Protein 5VGT (pdb70)

Radius of gyration: 23.36 Å; Cα contacts (8 Å, |Δi|>4): 279; chains: 2; bounding box: 74×59×32 Å

InterPro domains:
  IPR020362 Tail accessory factor GP4 [PF11650] (1-159)
  IPR038258 Peptidoglycan hydrolase Gp4 superfamily [G3DSA:1.10.3230.20] (3-147)

Organism: Shigella phage Sf6 (NCBI:txid10761)

Structure (mmCIF, N/CA/C/O backbone):
data_5VGT
#
_entry.id   5VGT
#
_cell.length_a   101.297
_cell.length_b   101.297
_cell.length_c   76.465
_cell.angle_alpha   90.000
_cell.angle_beta   90.000
_cell.angle_gamma   90.000
#
_symmetry.space_group_name_H-M   'P 41 21 2'
#
loop_
_entity.id
_entity.type
_entity.pdbx_description
1 polymer 'Gene 7 protein'
2 non-polymer 'CALCIUM ION'
3 non-polymer 'MAGNESIUM ION'
4 water water
#
loop_
_atom_site.group_PDB
_atom_site.id
_atom_site.type_symbol
_atom_site.label_atom_id
_atom_site.label_alt_id
_atom_site.label_comp_id
_atom_site.label_asym_id
_atom_site.label_entity_id
_atom_site.label_seq_id
_atom_site.pdbx_PDB_ins_code
_atom_site.Cartn_x
_atom_site.Cartn_y
_atom_site.Cartn_z
_atom_site.occupancy
_atom_site.B_iso_or_equiv
_atom_site.auth_seq_id
_atom_site.auth_comp_id
_atom_site.auth_asym_id
_atom_site.auth_atom_id
_atom_site.pdbx_PDB_model_num
ATOM 1 N N . THR A 1 3 ? 54.226 88.990 1.323 1.00 40.96 3 THR A N 1
ATOM 2 C CA . THR A 1 3 ? 53.851 89.022 2.736 1.00 34.76 3 THR A CA 1
ATOM 3 C C . THR A 1 3 ? 52.593 88.217 3.024 1.00 33.48 3 THR A C 1
ATOM 4 O O . THR A 1 3 ? 51.626 88.272 2.271 1.00 34.39 3 THR A O 1
ATOM 8 N N . VAL A 1 4 ? 52.594 87.497 4.139 1.00 29.98 4 VAL A N 1
ATOM 9 C CA . VAL A 1 4 ? 51.393 86.809 4.584 1.00 26.49 4 VAL A CA 1
ATOM 10 C C . VAL A 1 4 ? 50.665 87.630 5.653 1.00 27.94 4 VAL A C 1
ATOM 11 O O . VAL A 1 4 ? 49.582 88.165 5.400 1.00 30.84 4 VAL A O 1
ATOM 15 N N . LEU A 1 5 ? 51.249 87.704 6.845 1.00 24.52 5 LEU A N 1
ATOM 16 C CA . LEU A 1 5 ? 50.723 88.521 7.941 1.00 23.39 5 LEU A CA 1
ATOM 17 C C . LEU A 1 5 ? 51.886 88.999 8.808 1.00 23.43 5 LEU A C 1
ATOM 18 O O . LEU A 1 5 ? 52.397 88.245 9.623 1.00 23.61 5 LEU A O 1
ATOM 23 N N . THR A 1 6 ? 52.320 90.238 8.632 1.00 22.90 6 THR A N 1
ATOM 24 C CA . THR A 1 6 ? 53.472 90.713 9.399 1.00 22.54 6 THR A CA 1
ATOM 25 C C . THR A 1 6 ? 53.084 91.088 10.827 1.00 21.32 6 THR A C 1
ATOM 26 O O . THR A 1 6 ? 51.913 91.318 11.135 1.00 20.79 6 THR A O 1
ATOM 30 N N . LYS A 1 7 ? 54.083 91.147 11.703 1.00 21.37 7 LYS A N 1
ATOM 31 C CA . LYS A 1 7 ? 53.875 91.628 13.050 1.00 19.41 7 LYS A CA 1
ATOM 32 C C . LYS A 1 7 ? 53.300 93.040 13.030 1.00 19.94 7 LYS A C 1
ATOM 33 O O . LYS A 1 7 ? 52.397 93.350 13.806 1.00 20.53 7 LYS A O 1
ATOM 39 N N . GLY A 1 8 ? 53.799 93.877 12.124 1.00 22.08 8 GLY A N 1
ATOM 40 C CA . GLY A 1 8 ? 53.329 95.251 12.021 1.00 20.93 8 GLY A CA 1
ATOM 41 C C . GLY A 1 8 ? 51.858 95.354 11.663 1.00 21.04 8 GLY A C 1
ATOM 42 O O . GLY A 1 8 ? 51.158 96.248 12.154 1.00 21.46 8 GLY A O 1
ATOM 43 N N . GLU A 1 9 ? 51.376 94.437 10.821 1.00 19.92 9 GLU A N 1
ATOM 44 C CA . GLU A 1 9 ? 49.974 94.526 10.408 1.00 21.36 9 GLU A CA 1
ATOM 45 C C . GLU A 1 9 ? 49.082 94.187 11.591 1.00 22.11 9 GLU A C 1
ATOM 46 O O . GLU A 1 9 ? 48.062 94.823 11.809 1.00 20.56 9 GLU A O 1
ATOM 52 N N . ILE A 1 10 ? 49.464 93.175 12.362 1.00 20.22 10 ILE A N 1
ATOM 53 C CA . ILE A 1 10 ? 48.709 92.836 13.565 1.00 18.77 10 ILE A CA 1
ATOM 54 C C . ILE A 1 10 ? 48.698 94.018 14.541 1.00 19.95 10 ILE A C 1
ATOM 55 O O . ILE A 1 10 ? 47.669 94.359 15.107 1.00 20.55 10 ILE A O 1
ATOM 60 N N . VAL A 1 11 ? 49.856 94.638 14.737 1.00 19.49 11 VAL A N 1
ATOM 61 C CA . VAL A 1 11 ? 49.977 95.734 15.681 1.00 19.73 11 VAL A CA 1
ATOM 62 C C . VAL A 1 11 ? 49.101 96.915 15.230 1.00 19.39 11 VAL A C 1
ATOM 63 O O . VAL A 1 11 ? 48.381 97.495 16.034 1.00 21.34 11 VAL A O 1
ATOM 67 N N . LEU A 1 12 ? 49.136 97.231 13.940 1.00 20.57 12 LEU A N 1
ATOM 68 C CA . LEU A 1 12 ? 48.365 98.365 13.412 1.00 21.65 12 LEU A CA 1
ATOM 69 C C . LEU A 1 12 ? 46.876 98.177 13.605 1.00 23.50 12 LEU A C 1
ATOM 70 O O . LEU A 1 12 ? 46.135 99.139 13.879 1.00 23.38 12 LEU A O 1
ATOM 75 N N . PHE A 1 13 ? 46.427 96.937 13.449 1.00 21.44 13 PHE A N 1
ATOM 76 C CA . PHE A 1 13 ? 45.018 96.620 13.683 1.00 23.32 13 PHE A CA 1
ATOM 77 C C . PHE A 1 13 ? 44.618 97.080 15.086 1.00 23.69 13 PHE A C 1
ATOM 78 O O . PHE A 1 13 ? 43.617 97.778 15.274 1.00 21.37 13 PHE A O 1
ATOM 86 N N . ALA A 1 14 ? 45.439 96.713 16.067 1.00 21.74 14 ALA A N 1
ATOM 87 C CA . ALA A 1 14 ? 45.205 97.090 17.457 1.00 21.40 14 ALA A CA 1
ATOM 88 C C . ALA A 1 14 ? 45.407 98.585 17.706 1.00 23.27 14 ALA A C 1
ATOM 89 O O . ALA A 1 14 ? 44.612 99.204 18.405 1.00 22.42 14 ALA A O 1
ATOM 91 N N . LEU A 1 15 ? 46.470 99.169 17.149 1.00 22.15 15 LEU A N 1
ATOM 92 C CA . LEU A 1 15 ? 46.753 100.592 17.396 1.00 21.63 15 LEU A CA 1
ATOM 93 C C . LEU A 1 15 ? 45.647 101.479 16.848 1.00 22.93 15 LEU A C 1
ATOM 94 O O . LEU A 1 15 ? 45.265 102.479 17.469 1.00 21.98 15 LEU A O 1
ATOM 99 N N . ARG A 1 16 ? 45.136 101.117 15.679 1.00 22.89 16 ARG A N 1
ATOM 100 C CA . ARG A 1 16 ? 44.058 101.896 15.066 1.00 24.74 16 ARG A CA 1
ATOM 101 C C . ARG A 1 16 ? 42.841 101.920 15.974 1.00 24.95 16 ARG A C 1
ATOM 102 O O . ARG A 1 16 ? 42.201 102.960 16.172 1.00 24.44 16 ARG A O 1
ATOM 110 N N . LYS A 1 17 ? 42.506 100.766 16.528 1.00 23.02 17 LYS A N 1
ATOM 111 C CA . LYS A 1 17 ? 41.324 100.701 17.377 1.00 25.84 17 LYS A CA 1
ATOM 112 C C . LYS A 1 17 ? 41.573 101.363 18.732 1.00 25.56 17 LYS A C 1
ATOM 113 O O . LYS A 1 17 ? 40.661 101.983 19.318 1.00 25.56 17 LYS A O 1
ATOM 119 N N . PHE A 1 18 ? 42.803 101.258 19.226 1.00 21.76 18 PHE A N 1
ATOM 120 C CA . PHE A 1 18 ? 43.152 101.942 20.464 1.00 25.08 18 PHE A CA 1
ATOM 121 C C . PHE A 1 18 ? 43.008 103.460 20.308 1.00 26.49 18 PHE A C 1
ATOM 122 O O . PHE A 1 18 ? 42.484 104.141 21.196 1.00 27.50 18 PHE A O 1
ATOM 130 N N . ALA A 1 19 ? 43.496 103.986 19.189 1.00 26.17 19 ALA A N 1
ATOM 131 C CA . ALA A 1 19 ? 43.438 105.430 18.954 1.00 26.86 19 ALA A CA 1
ATOM 132 C C . ALA A 1 19 ? 41.994 105.922 18.973 1.00 32.03 19 ALA A C 1
ATOM 133 O O . ALA A 1 19 ? 41.708 106.979 19.526 1.00 30.88 19 ALA A O 1
ATOM 135 N N . ILE A 1 20 ? 41.097 105.148 18.371 1.00 25.74 20 ILE A N 1
ATOM 136 C CA . ILE A 1 20 ? 39.661 105.466 18.376 1.00 32.73 20 ILE A CA 1
ATOM 137 C C . ILE A 1 20 ? 39.098 105.508 19.797 1.00 35.16 20 ILE A C 1
ATOM 138 O O . ILE A 1 20 ? 38.400 106.454 20.181 1.00 31.59 20 ILE A O 1
ATOM 143 N N . ALA A 1 21 ? 39.396 104.475 20.579 1.00 28.04 21 ALA A N 1
ATOM 144 C CA . ALA A 1 21 ? 38.941 104.422 21.961 1.00 30.83 21 ALA A CA 1
ATOM 145 C C . ALA A 1 21 ? 39.541 105.552 22.793 1.00 31.45 21 ALA A C 1
ATOM 146 O O . ALA A 1 21 ? 38.846 106.163 23.601 1.00 34.48 21 ALA A O 1
ATOM 148 N N . SER A 1 22 ? 40.836 105.805 22.607 1.00 28.21 22 SER A N 1
ATOM 149 C CA . SER A 1 22 ? 41.544 106.838 23.354 1.00 32.33 22 SER A CA 1
ATOM 150 C C . SER A 1 22 ? 40.980 108.226 23.040 1.00 40.58 22 SER A C 1
ATOM 151 O O . SER A 1 22 ? 40.761 109.040 23.940 1.00 41.10 22 SER A O 1
ATOM 154 N N . ASN A 1 23 ? 40.755 108.488 21.757 1.00 35.09 23 ASN A N 1
ATOM 155 C CA . ASN A 1 23 ? 40.140 109.748 21.338 1.00 41.31 23 ASN A CA 1
ATOM 156 C C . ASN A 1 23 ? 38.750 109.946 21.941 1.00 41.60 23 ASN A C 1
ATOM 157 O O . ASN A 1 23 ? 38.408 111.039 22.386 1.00 47.61 23 ASN A O 1
ATOM 162 N N . ALA A 1 24 ? 37.950 108.888 21.948 1.00 39.97 24 ALA A N 1
ATOM 163 C CA . ALA A 1 24 ? 36.587 108.961 22.463 1.00 43.61 24 ALA A CA 1
ATOM 164 C C . ALA A 1 24 ? 36.550 109.283 23.956 1.00 49.04 24 ALA A C 1
ATOM 165 O O . ALA A 1 24 ? 35.644 109.963 24.426 1.00 51.06 24 ALA A O 1
ATOM 167 N N . SER A 1 25 ? 37.539 108.799 24.697 1.00 47.31 25 SER A N 1
ATOM 168 C CA . SER A 1 25 ? 37.540 108.936 26.152 1.00 48.44 25 SER A CA 1
ATOM 169 C C . SER A 1 25 ? 38.049 110.293 26.620 1.00 53.59 25 SER A C 1
ATOM 170 O O . SER A 1 25 ? 38.089 110.558 27.822 1.00 56.10 25 SER A O 1
ATOM 173 N N . LEU A 1 26 ? 38.465 111.127 25.668 1.00 50.70 26 LEU A N 1
ATOM 174 C CA . LEU A 1 26 ? 39.041 112.448 25.933 1.00 60.79 26 LEU A CA 1
ATOM 175 C C . LEU A 1 26 ? 40.367 112.413 26.705 1.00 64.44 26 LEU A C 1
ATOM 176 O O . LEU A 1 26 ? 40.974 113.461 26.927 1.00 66.57 26 LEU A O 1
ATOM 181 N N . THR A 1 27 ? 40.822 111.228 27.107 1.00 63.51 27 THR A N 1
ATOM 182 C CA . THR A 1 27 ? 42.101 111.114 27.810 1.00 63.18 27 THR A CA 1
ATOM 183 C C . THR A 1 27 ? 43.244 111.522 26.883 1.00 62.58 27 THR A C 1
ATOM 184 O O . THR A 1 27 ? 44.263 112.046 27.331 1.00 63.07 27 THR A O 1
ATOM 188 N N . ASP A 1 28 ? 43.052 111.282 25.589 1.00 64.81 28 ASP A N 1
ATOM 189 C CA . ASP A 1 28 ? 43.982 111.721 24.551 1.00 68.00 28 ASP A CA 1
ATOM 190 C C . ASP A 1 28 ? 45.398 111.193 24.785 1.00 63.64 28 ASP A C 1
ATOM 191 O O . ASP A 1 28 ? 46.380 111.928 24.703 1.00 65.30 28 ASP A O 1
ATOM 196 N N . VAL A 1 29 ? 45.479 109.904 25.088 1.00 57.61 29 VAL A N 1
ATOM 197 C CA . VAL A 1 29 ? 46.751 109.203 25.170 1.00 54.41 29 VAL A CA 1
ATOM 198 C C . VAL A 1 29 ? 47.246 108.877 23.768 1.00 52.31 29 VAL A C 1
ATOM 199 O O . VAL A 1 29 ? 46.514 108.282 22.973 1.00 51.17 29 VAL A O 1
ATOM 203 N N . GLU A 1 30 ? 48.478 109.269 23.458 1.00 49.33 30 GLU A N 1
ATOM 204 C CA . GLU A 1 30 ? 49.058 108.941 22.162 1.00 55.75 30 GLU A CA 1
ATOM 205 C C . GLU A 1 30 ? 49.373 107.443 22.092 1.00 54.71 30 GLU A C 1
ATOM 206 O O . GLU A 1 30 ? 49.979 106.895 23.015 1.00 52.34 30 GLU A O 1
ATOM 212 N N . PRO A 1 31 ? 48.940 106.766 21.012 1.00 50.16 31 PRO A N 1
ATOM 213 C CA . PRO A 1 31 ? 49.286 105.345 20.895 1.00 46.45 31 PRO A CA 1
ATOM 214 C C . PRO A 1 31 ? 50.789 105.195 20.696 1.00 37.81 31 PRO A C 1
ATOM 215 O O . PRO A 1 31 ? 51.417 106.098 20.160 1.00 42.06 31 PRO A O 1
ATOM 219 N N . GLN A 1 32 ? 51.362 104.079 21.122 1.00 41.05 32 GLN A N 1
ATOM 220 C CA . GLN A 1 32 ? 52.784 103.868 20.889 1.00 37.58 32 GLN A CA 1
ATOM 221 C C . GLN A 1 32 ? 53.043 103.705 19.394 1.00 31.90 32 GLN A C 1
ATOM 222 O O . GLN A 1 32 ? 52.110 103.491 18.608 1.00 30.50 32 GLN A O 1
ATOM 228 N N . SER A 1 33 ? 54.305 103.812 19.000 1.00 30.93 33 SER A N 1
ATOM 229 C CA . SER A 1 33 ? 54.687 103.580 17.616 1.00 27.42 33 SER A CA 1
ATOM 230 C C . SER A 1 33 ? 54.429 102.139 17.231 1.00 27.03 33 SER A C 1
ATOM 231 O O . SER A 1 33 ? 54.296 101.275 18.095 1.00 25.23 33 SER A O 1
ATOM 234 N N . ILE A 1 34 ? 54.399 101.877 15.936 1.00 26.19 34 ILE A N 1
ATOM 235 C CA . ILE A 1 34 ? 54.269 100.500 15.469 1.00 25.35 34 ILE A CA 1
ATOM 236 C C . ILE A 1 34 ? 55.463 99.679 15.945 1.00 24.73 34 ILE A C 1
ATOM 237 O O . ILE A 1 34 ? 55.311 98.521 16.319 1.00 25.23 34 ILE A O 1
ATOM 242 N N . GLU A 1 35 ? 56.647 100.292 15.952 1.00 25.39 35 GLU A N 1
ATOM 243 C CA . GLU A 1 35 ? 57.843 99.577 16.404 1.00 26.85 35 GLU A CA 1
ATOM 244 C C . GLU A 1 35 ? 57.724 99.127 17.855 1.00 24.95 35 GLU A C 1
ATOM 245 O O . GLU A 1 35 ? 58.110 98.004 18.208 1.00 24.81 35 GLU A O 1
ATOM 251 N N . ASP A 1 36 ? 57.185 99.993 18.701 1.00 23.76 36 ASP A N 1
ATOM 252 C CA . ASP A 1 36 ? 57.037 99.641 20.105 1.00 26.61 36 ASP A CA 1
ATOM 253 C C . ASP A 1 36 ? 55.855 98.695 20.313 1.00 27.50 36 ASP A C 1
ATOM 254 O O . ASP A 1 36 ? 55.907 97.810 21.164 1.00 25.02 36 ASP A O 1
ATOM 259 N N . GLY A 1 37 ? 54.799 98.867 19.525 1.00 22.37 37 GLY A N 1
ATOM 260 C CA . GLY A 1 37 ? 53.682 97.926 19.562 1.00 23.51 37 GLY A CA 1
ATOM 261 C C . GLY A 1 37 ? 54.117 96.505 19.232 1.00 20.51 37 GLY A C 1
ATOM 262 O O . GLY A 1 37 ? 53.574 95.546 19.780 1.00 20.82 37 GLY A O 1
ATOM 263 N N . VAL A 1 38 ? 55.086 96.365 18.333 1.00 20.66 38 VAL A N 1
ATOM 264 C CA . VAL A 1 38 ? 55.639 95.041 17.995 1.00 19.84 38 VAL A CA 1
ATOM 265 C C . VAL A 1 38 ? 56.293 94.410 19.231 1.00 20.24 38 VAL A C 1
ATOM 266 O O . VAL A 1 38 ? 56.170 93.203 19.464 1.00 19.45 38 VAL A O 1
ATOM 270 N N . ASN A 1 39 ? 56.967 95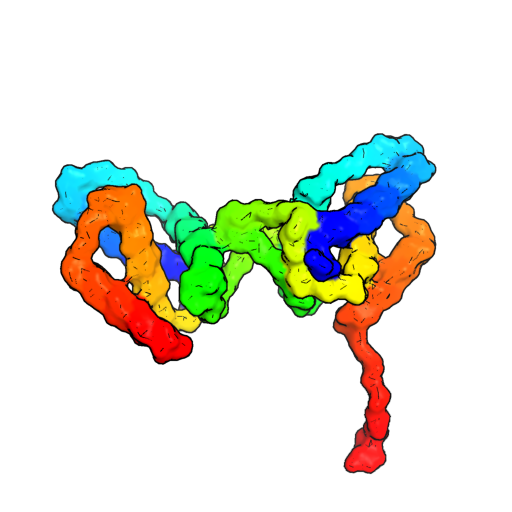.218 20.045 1.00 21.43 39 ASN A N 1
ATOM 271 C CA . ASN A 1 39 ? 57.540 94.685 21.293 1.00 23.77 39 ASN A CA 1
ATOM 272 C C . ASN A 1 39 ? 56.437 94.192 22.218 1.00 22.78 39 ASN A C 1
ATOM 273 O O . ASN A 1 39 ? 56.588 93.190 22.912 1.00 23.04 39 ASN A O 1
ATOM 278 N N . ASP A 1 40 ? 55.344 94.941 22.246 1.00 21.77 40 ASP A N 1
ATOM 279 C CA . ASP A 1 40 ? 54.174 94.594 23.046 1.00 19.39 40 ASP A CA 1
ATOM 280 C C . ASP A 1 40 ? 53.588 93.262 22.574 1.00 21.68 40 ASP A C 1
ATOM 281 O O . ASP A 1 40 ? 53.282 92.391 23.387 1.00 23.16 40 ASP A O 1
ATOM 286 N N . LEU A 1 41 ? 53.438 93.104 21.262 1.00 20.95 41 LEU A N 1
ATOM 287 C CA . LEU A 1 41 ? 52.905 91.857 20.699 1.00 19.36 41 LEU A CA 1
ATOM 288 C C . LEU A 1 41 ? 53.830 90.686 21.005 1.00 19.03 41 LEU A C 1
ATOM 289 O O . LEU A 1 41 ? 53.391 89.597 21.368 1.00 20.87 41 LEU A O 1
ATOM 294 N N . GLU A 1 42 ? 55.126 90.929 20.834 1.00 19.17 42 GLU A N 1
ATOM 295 C CA . GLU A 1 42 ? 56.122 89.891 21.095 1.00 19.00 42 GLU A CA 1
ATOM 296 C C . GLU A 1 42 ? 56.045 89.390 22.542 1.00 20.60 42 GLU A C 1
ATOM 297 O O . GLU A 1 42 ? 56.129 88.170 22.816 1.00 20.91 42 GLU A O 1
ATOM 303 N N . ASP A 1 43 ? 55.884 90.342 23.457 1.00 22.24 43 ASP A N 1
ATOM 304 C CA . ASP A 1 43 ? 55.728 90.063 24.877 1.00 22.45 43 ASP A CA 1
ATOM 305 C C . ASP A 1 43 ? 54.433 89.288 25.151 1.00 23.72 43 ASP A C 1
ATOM 306 O O . ASP A 1 43 ? 54.441 88.311 25.907 1.00 23.78 43 ASP A O 1
ATOM 311 N N . MET A 1 44 ? 53.324 89.717 24.544 1.00 21.45 44 MET A N 1
ATOM 312 C CA . MET A 1 44 ? 52.061 88.984 24.723 1.00 20.95 44 MET A CA 1
ATOM 313 C C . MET A 1 44 ? 52.196 87.553 24.240 1.00 21.36 44 MET A C 1
ATOM 314 O O . MET A 1 44 ? 51.753 86.600 24.916 1.00 24.10 44 MET A O 1
ATOM 319 N N . MET A 1 45 ? 52.812 87.379 23.076 1.00 20.81 45 MET A N 1
ATOM 320 C CA . MET A 1 45 ? 52.994 86.044 22.522 1.00 20.39 45 MET A CA 1
ATOM 321 C C . MET A 1 45 ? 53.870 85.198 23.431 1.00 23.96 45 MET A C 1
ATOM 322 O O . MET A 1 45 ? 53.611 84.003 23.590 1.00 24.42 45 MET A O 1
ATOM 327 N N . SER A 1 46 ? 54.896 85.822 24.008 1.00 22.12 46 SER A N 1
ATOM 328 C CA . SER A 1 46 ? 55.782 85.145 24.962 1.00 23.21 46 SER A CA 1
ATOM 329 C C . SER A 1 46 ? 54.987 84.667 26.185 1.00 25.80 46 SER A C 1
ATOM 330 O O . SER A 1 46 ? 55.192 83.551 26.670 1.00 26.60 46 SER A O 1
ATOM 333 N N . GLU A 1 47 ? 54.079 85.499 26.682 1.00 24.59 47 GLU A N 1
ATOM 334 C CA A GLU A 1 47 ? 53.238 85.118 27.813 0.50 28.17 47 GLU A CA 1
ATOM 335 C CA B GLU A 1 47 ? 53.271 85.102 27.830 0.50 26.15 47 GLU A CA 1
ATOM 336 C C . GLU A 1 47 ? 52.344 83.946 27.446 1.00 27.37 47 GLU A C 1
ATOM 337 O O . GLU A 1 47 ? 52.130 83.035 28.245 1.00 31.06 47 GLU A O 1
ATOM 348 N N . TRP A 1 48 ? 51.805 83.970 26.227 1.00 26.32 48 TRP A N 1
ATOM 349 C CA . TRP A 1 48 ? 50.901 82.890 25.807 1.00 27.20 48 TRP A CA 1
ATOM 350 C C . TRP A 1 48 ? 51.586 81.532 25.724 1.00 28.91 48 TRP A C 1
ATOM 351 O O . TRP A 1 48 ? 50.928 80.505 25.871 1.00 29.55 48 TRP A O 1
ATOM 362 N N . MET A 1 49 ? 52.891 81.520 25.460 1.00 27.86 49 MET A N 1
ATOM 363 C CA . MET A 1 49 ? 53.629 80.260 25.418 1.00 29.86 49 MET A CA 1
ATOM 364 C C . MET A 1 49 ? 53.463 79.505 26.733 1.00 34.31 49 MET A C 1
ATOM 365 O O . MET A 1 49 ? 53.411 78.281 26.746 1.00 34.79 49 MET A O 1
ATOM 370 N N . ILE A 1 50 ? 53.381 80.252 27.829 1.00 34.11 50 ILE A N 1
ATOM 371 C CA . ILE A 1 50 ? 53.170 79.682 29.154 1.00 34.37 50 ILE A CA 1
ATOM 372 C C . ILE A 1 50 ? 51.726 79.216 29.312 1.00 40.26 50 ILE A C 1
ATOM 373 O O . ILE A 1 50 ? 51.478 78.089 29.7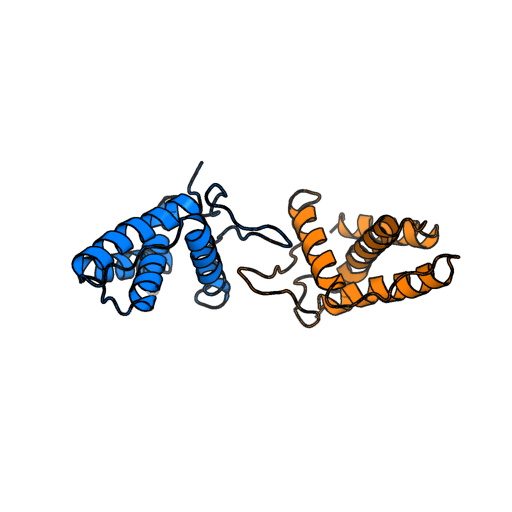32 1.00 40.74 50 ILE A O 1
ATOM 378 N N . ASN A 1 51 ? 50.786 80.095 28.976 1.00 35.72 51 ASN A N 1
ATOM 379 C CA . ASN A 1 51 ? 49.355 79.774 28.951 1.00 39.30 51 ASN A CA 1
ATOM 380 C C . ASN A 1 51 ? 48.639 80.747 28.023 1.00 34.69 51 ASN A C 1
ATOM 381 O O . ASN A 1 51 ? 48.820 81.960 28.149 1.00 33.16 51 ASN A O 1
ATOM 386 N N . PRO A 1 52 ? 47.792 80.237 27.113 1.00 36.59 52 PRO A N 1
ATOM 387 C CA . PRO A 1 52 ? 47.297 78.859 26.991 1.00 39.01 52 PRO A CA 1
ATOM 388 C C . PRO A 1 52 ? 48.195 77.911 26.202 1.00 40.45 52 PRO A C 1
ATOM 389 O O . PRO A 1 52 ? 47.919 76.715 26.144 1.00 39.34 52 PRO A O 1
ATOM 393 N N . GLY A 1 53 ? 49.247 78.427 25.587 1.00 32.52 53 GLY A N 1
ATOM 394 C CA . GLY A 1 53 ? 50.126 77.576 24.811 1.00 32.67 53 GLY A CA 1
ATOM 395 C C . GLY A 1 53 ? 50.516 78.169 23.473 1.00 34.64 53 GLY A C 1
ATOM 396 O O . GLY A 1 53 ? 50.136 79.281 23.127 1.00 32.32 53 GLY A O 1
ATOM 397 N N . ASP A 1 54 ? 51.270 77.390 22.713 1.00 33.05 54 ASP A N 1
ATOM 398 C CA . ASP A 1 54 ? 51.921 77.840 21.486 1.00 32.13 54 ASP A CA 1
ATOM 399 C C . ASP A 1 54 ? 50.979 77.819 20.281 1.00 35.90 54 ASP A C 1
ATOM 400 O O . ASP A 1 54 ? 50.385 76.789 19.987 1.00 39.48 54 ASP A O 1
ATOM 405 N N . ILE A 1 55 ? 50.829 78.945 19.582 1.00 28.03 55 ILE A N 1
ATOM 406 C CA . ILE A 1 55 ? 50.030 78.928 18.361 1.00 29.54 55 ILE A CA 1
ATOM 407 C C . ILE A 1 55 ? 50.892 79.039 17.111 1.00 30.13 55 ILE A C 1
ATOM 408 O O . ILE A 1 55 ? 50.375 79.229 16.017 1.00 28.87 55 ILE A O 1
ATOM 413 N N . GLY A 1 56 ? 52.208 78.940 17.273 1.00 30.79 56 GLY A N 1
ATOM 414 C CA . GLY A 1 56 ? 53.090 78.939 16.121 1.00 30.14 56 GLY A CA 1
ATOM 415 C C . GLY A 1 56 ? 53.626 80.299 15.711 1.00 29.33 56 GLY A C 1
ATOM 416 O O . GLY A 1 56 ? 54.096 80.472 14.597 1.00 24.56 56 GLY A O 1
ATOM 417 N N . TYR A 1 57 ? 53.578 81.259 16.626 1.00 22.54 57 TYR A N 1
ATOM 418 C CA . TYR A 1 57 ? 54.142 82.583 16.370 1.00 21.62 57 TYR A CA 1
ATOM 419 C C . TYR A 1 57 ? 55.646 82.493 16.107 1.00 27.18 57 TYR A C 1
ATOM 420 O O . TYR A 1 57 ? 56.339 81.688 16.725 1.00 24.44 57 TYR A O 1
ATOM 429 N N . ALA A 1 58 ? 56.142 83.292 15.169 1.00 21.72 58 ALA A N 1
ATOM 430 C CA . ALA A 1 58 ? 57.577 83.283 14.850 1.00 26.14 58 ALA A CA 1
ATOM 431 C C . ALA A 1 58 ? 58.326 84.314 15.694 1.00 24.35 58 ALA A C 1
ATOM 432 O O . ALA A 1 58 ? 58.330 85.488 15.364 1.00 27.08 58 ALA A O 1
ATOM 434 N N . PHE A 1 59 ? 58.966 83.869 16.772 1.00 23.41 59 PHE A N 1
ATOM 435 C CA . PHE A 1 59 ? 59.666 84.786 17.668 1.00 22.97 59 PHE A CA 1
ATOM 436 C C . PHE A 1 59 ? 61.013 85.216 17.123 1.00 25.49 59 PHE A C 1
ATOM 437 O O . PHE A 1 59 ? 61.712 84.414 16.483 1.00 25.79 59 PHE A O 1
ATOM 445 N N . ALA A 1 60 ? 61.374 86.468 17.399 1.00 23.23 60 ALA A N 1
ATOM 446 C CA . ALA A 1 60 ? 62.765 86.934 17.257 1.00 22.93 60 ALA A CA 1
ATOM 447 C C . ALA A 1 60 ? 63.614 86.183 18.285 1.00 28.84 60 ALA A C 1
ATOM 448 O O . ALA A 1 60 ? 63.185 86.002 19.414 1.00 23.45 60 ALA A O 1
ATOM 450 N N . THR A 1 61 ? 64.809 85.743 17.897 1.00 26.41 61 THR A N 1
ATOM 451 C CA . THR A 1 61 ? 65.652 84.959 18.800 1.00 27.80 61 THR A CA 1
ATOM 452 C C . THR A 1 61 ? 67.033 85.590 18.958 1.00 30.12 61 THR A C 1
ATOM 453 O O . THR A 1 61 ? 67.454 86.403 18.134 1.00 28.65 61 THR A O 1
ATOM 457 N N . GLY A 1 62 ? 67.749 85.204 20.010 1.00 30.27 62 GLY A N 1
ATOM 458 C CA . GLY A 1 62 ? 69.077 85.749 20.240 1.00 29.55 62 GLY A CA 1
ATOM 459 C C . GLY A 1 62 ? 69.074 87.258 20.340 1.00 30.99 62 GLY A C 1
ATOM 460 O O . GLY A 1 62 ? 68.282 87.836 21.088 1.00 31.45 62 GLY A O 1
ATOM 461 N N . ASP A 1 63 ? 69.943 87.894 19.560 1.00 33.32 63 ASP A N 1
ATOM 462 C CA . ASP A 1 63 ? 70.088 89.348 19.563 1.00 33.70 63 ASP A CA 1
ATOM 463 C C . ASP A 1 63 ? 69.100 90.065 18.633 1.00 33.04 63 ASP A C 1
ATOM 464 O O . ASP A 1 63 ? 69.070 91.290 18.605 1.00 32.26 63 ASP A O 1
ATOM 469 N N . GLU A 1 64 ? 68.311 89.307 17.875 1.00 33.22 64 GLU A N 1
ATOM 470 C CA . GLU A 1 64 ? 67.324 89.891 16.955 1.00 30.67 64 GLU A CA 1
ATOM 471 C C . GLU A 1 64 ? 66.316 90.793 17.671 1.00 31.74 64 GLU A C 1
ATOM 472 O O . GLU A 1 64 ? 65.828 90.450 18.745 1.00 33.26 64 GLU A O 1
ATOM 478 N N . GLN A 1 65 ? 65.998 91.934 17.062 1.00 27.99 65 GLN A N 1
ATOM 479 C CA . GLN A 1 65 ? 64.915 92.801 17.516 1.00 28.38 65 GLN A CA 1
ATOM 480 C C . GLN A 1 65 ? 63.748 92.586 16.548 1.00 29.01 65 GLN A C 1
ATOM 481 O O . GLN A 1 65 ? 63.931 92.745 15.344 1.00 28.02 65 GLN A O 1
ATOM 487 N N . PRO A 1 66 ? 62.564 92.188 17.061 1.00 25.93 66 PRO A N 1
ATOM 488 C CA . PRO A 1 66 ? 61.426 92.005 16.149 1.00 25.14 66 PRO A CA 1
ATOM 489 C C . PRO A 1 66 ? 61.032 93.321 15.496 1.00 23.93 66 PRO A C 1
ATOM 490 O O . PRO A 1 66 ? 61.008 94.356 16.163 1.00 24.72 66 PRO A O 1
ATOM 494 N N . LEU A 1 67 ? 60.706 93.268 14.208 1.00 21.84 67 LEU A N 1
ATOM 495 C CA . LEU A 1 67 ? 60.415 94.467 13.439 1.00 25.52 67 LEU A CA 1
ATOM 496 C C . LEU A 1 67 ? 59.037 94.378 12.807 1.00 19.78 67 LEU A C 1
ATOM 497 O O . LEU A 1 67 ? 58.548 93.277 12.562 1.00 22.35 67 LEU A O 1
ATOM 502 N N . PRO A 1 68 ? 58.416 95.536 12.521 1.00 22.92 68 PRO A N 1
ATOM 503 C CA . PRO A 1 68 ? 57.083 95.517 11.896 1.00 22.86 68 PRO A CA 1
ATOM 504 C C . PRO A 1 68 ? 57.002 94.675 10.614 1.00 25.99 68 PRO A C 1
ATOM 505 O O . PRO A 1 68 ? 56.010 93.984 10.408 1.00 22.93 68 PRO A O 1
ATOM 509 N N . ASP A 1 69 ? 58.015 94.713 9.758 1.00 25.28 69 ASP A N 1
ATOM 510 C CA . ASP A 1 69 ? 57.904 93.948 8.519 1.00 28.54 69 ASP A CA 1
ATOM 511 C C . ASP A 1 69 ? 58.232 92.457 8.652 1.00 25.85 69 ASP A C 1
ATOM 512 O O . ASP A 1 69 ? 58.140 91.729 7.662 1.00 24.65 69 ASP A O 1
ATOM 517 N N . ASP A 1 70 ? 58.603 91.993 9.848 1.00 23.66 70 ASP A N 1
ATOM 518 C CA . ASP A 1 70 ? 58.858 90.564 10.040 1.00 23.82 70 ASP A CA 1
ATOM 519 C C . ASP A 1 70 ? 57.556 89.780 9.939 1.00 26.28 70 ASP A C 1
ATOM 520 O O . ASP A 1 70 ? 56.538 90.223 10.471 1.00 23.73 70 ASP A O 1
ATOM 525 N N . GLU A 1 71 ? 57.585 88.612 9.303 1.00 24.59 71 GLU A N 1
ATOM 526 C CA . GLU A 1 71 ? 56.392 87.764 9.323 1.00 24.99 71 GLU A CA 1
ATOM 527 C C . GLU A 1 71 ? 56.077 87.352 10.752 1.00 24.68 71 GLU A C 1
ATOM 528 O O . GLU A 1 71 ? 56.987 87.065 11.540 1.00 24.19 71 GLU A O 1
ATOM 534 N N . SER A 1 72 ? 54.787 87.295 11.080 1.00 22.87 72 SER A N 1
ATOM 535 C CA . SER A 1 72 ? 54.365 86.900 12.419 1.00 23.47 72 SER A CA 1
ATOM 536 C C . SER A 1 72 ? 54.480 85.385 12.627 1.00 23.60 72 SER A C 1
ATOM 537 O O . SER A 1 72 ? 54.438 84.895 13.760 1.00 23.39 72 SER A O 1
ATOM 540 N N . GLY A 1 73 ? 54.565 84.646 11.519 1.00 22.34 73 GLY A N 1
ATOM 541 C CA . GLY A 1 73 ? 54.490 83.205 11.546 1.00 24.87 73 GLY A CA 1
ATOM 542 C C . GL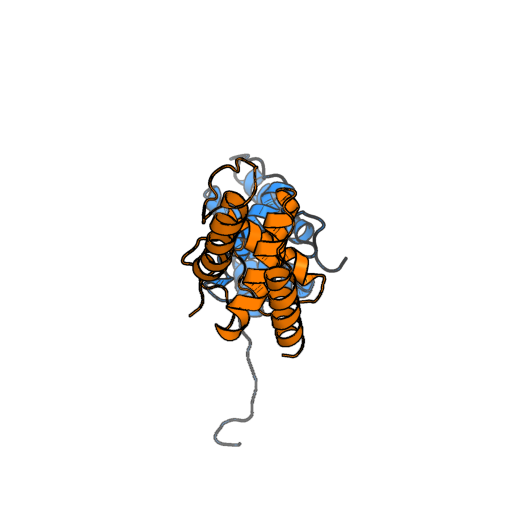Y A 1 73 ? 53.061 82.684 11.578 1.00 28.81 73 GLY A C 1
ATOM 543 O O . GLY A 1 73 ? 52.824 81.474 11.574 1.00 26.54 73 GLY A O 1
ATOM 544 N N . LEU A 1 74 ? 52.099 83.598 11.619 1.00 23.02 74 LEU A N 1
ATOM 545 C CA . LEU A 1 74 ? 50.685 83.216 11.705 1.00 23.49 74 LEU A CA 1
ATOM 546 C C . LEU A 1 74 ? 49.987 83.412 10.361 1.00 26.90 74 LEU A C 1
ATOM 547 O O . LEU A 1 74 ? 50.362 84.301 9.601 1.00 26.03 74 LEU A O 1
ATOM 552 N N . PRO A 1 75 ? 48.953 82.599 10.072 1.00 27.19 75 PRO A N 1
ATOM 553 C CA . PRO A 1 75 ? 48.152 82.850 8.868 1.00 26.86 75 PRO A CA 1
ATOM 554 C C . PRO A 1 75 ? 47.248 84.064 9.052 1.00 23.18 75 PRO A C 1
ATOM 555 O O . PRO A 1 75 ? 46.948 84.426 10.190 1.00 23.65 75 PRO A O 1
ATOM 559 N N . ARG A 1 76 ? 46.798 84.662 7.951 1.00 25.38 76 ARG A N 1
ATOM 560 C CA . ARG A 1 76 ? 45.936 85.839 8.019 1.00 23.65 76 ARG A CA 1
ATOM 561 C C . ARG A 1 76 ? 44.665 85.605 8.823 1.00 23.63 76 ARG A C 1
ATOM 562 O O . ARG A 1 76 ? 44.153 86.516 9.448 1.00 24.80 76 ARG A O 1
ATOM 570 N N . LYS A 1 77 ? 44.167 84.375 8.822 1.00 23.60 77 LYS A N 1
ATOM 571 C CA . LYS A 1 77 ? 42.932 84.105 9.535 1.00 25.58 77 LYS A CA 1
ATOM 572 C C . LYS A 1 77 ? 43.074 84.291 11.042 1.00 25.72 77 LYS A C 1
ATOM 573 O O . LYS A 1 77 ? 42.068 84.372 11.726 1.00 27.77 77 LYS A O 1
ATOM 579 N N . TYR A 1 78 ? 44.304 84.353 11.557 1.00 22.92 78 TYR A N 1
ATOM 580 C CA . TYR A 1 78 ? 44.515 84.632 12.985 1.00 21.30 78 TYR A CA 1
ATOM 581 C C . TYR A 1 78 ? 44.577 86.130 13.335 1.00 21.56 78 TYR A C 1
ATOM 582 O O . TYR A 1 78 ? 44.694 86.483 14.510 1.00 21.93 78 TYR A O 1
ATOM 591 N N . LYS A 1 79 ? 44.561 86.999 12.333 1.00 21.51 79 LYS A N 1
ATOM 592 C CA . LYS A 1 79 ? 44.837 88.413 12.573 1.00 20.22 79 LYS A CA 1
ATOM 593 C C . LYS A 1 79 ? 43.885 89.034 13.601 1.00 19.68 79 LYS A C 1
ATOM 594 O O . LYS A 1 79 ? 44.323 89.639 14.581 1.00 21.01 79 LYS A O 1
ATOM 600 N N . HIS A 1 80 ? 42.582 88.878 13.391 1.00 21.00 80 HIS A N 1
ATOM 601 C CA . HIS A 1 80 ? 41.620 89.442 14.334 1.00 23.32 80 HIS A CA 1
ATOM 602 C C . HIS A 1 80 ? 41.753 88.861 15.745 1.00 20.84 80 HIS A C 1
ATOM 603 O O . HIS A 1 80 ? 41.752 89.613 16.717 1.00 22.44 80 HIS A O 1
ATOM 610 N N . ALA A 1 81 ? 41.863 87.539 15.863 1.00 21.01 81 ALA A N 1
ATOM 611 C CA . ALA A 1 81 ? 41.938 86.922 17.187 1.00 20.85 81 ALA A CA 1
ATOM 612 C C . ALA A 1 81 ? 43.130 87.481 17.980 1.00 21.18 81 ALA A C 1
ATOM 613 O O . ALA A 1 81 ? 42.980 87.926 19.124 1.00 21.10 81 ALA A O 1
ATOM 615 N N . VAL A 1 82 ? 44.309 87.485 17.373 1.00 19.70 82 VAL A N 1
ATOM 616 C CA . VAL A 1 82 ? 45.481 87.990 18.089 1.00 18.37 82 VAL A CA 1
ATOM 617 C C . VAL A 1 82 ? 45.403 89.509 18.260 1.00 21.05 82 VAL A C 1
ATOM 618 O O . VAL A 1 82 ? 45.695 90.038 19.343 1.00 20.12 82 VAL A O 1
ATOM 622 N N . GLY A 1 83 ? 45.008 90.210 17.200 1.00 19.86 83 GLY A N 1
ATOM 623 C CA . GLY A 1 83 ? 44.918 91.663 17.256 1.00 19.05 83 GLY A CA 1
ATOM 624 C C . GLY A 1 83 ? 43.952 92.161 18.320 1.00 20.18 83 GLY A C 1
ATOM 625 O O . GLY A 1 83 ? 44.231 93.139 19.011 1.00 21.07 83 GLY A O 1
ATOM 626 N N . TYR A 1 84 ? 42.826 91.477 18.492 1.00 21.45 84 TYR A N 1
ATOM 627 C CA . TYR A 1 84 ? 41.878 91.898 19.526 1.00 20.94 84 TYR A CA 1
ATOM 628 C C . TYR A 1 84 ? 42.426 91.669 20.923 1.00 20.77 84 TYR A C 1
ATOM 629 O O . TYR A 1 84 ? 42.179 92.467 21.812 1.00 21.27 84 TYR A O 1
ATOM 638 N N . GLN A 1 85 ? 43.196 90.606 21.134 1.00 21.80 85 GLN A N 1
ATOM 639 C CA . GLN A 1 85 ? 43.784 90.434 22.451 1.00 19.81 85 GLN A CA 1
ATOM 640 C C . GLN A 1 85 ? 44.819 91.516 22.738 1.00 21.08 85 GLN A C 1
ATOM 641 O O . GLN A 1 85 ? 44.916 92.008 23.862 1.00 21.33 85 GLN A O 1
ATOM 647 N N . LEU A 1 86 ? 45.583 91.890 21.716 1.00 18.92 86 LEU A N 1
ATOM 648 C CA . LEU A 1 86 ? 46.577 92.949 21.875 1.00 20.31 86 LEU A CA 1
ATOM 649 C C . LEU A 1 86 ? 45.875 94.269 22.181 1.00 21.72 86 LEU A C 1
ATOM 650 O O . LEU A 1 86 ? 46.317 95.059 23.014 1.00 20.60 86 LEU A O 1
ATOM 655 N N . LEU A 1 87 ? 44.762 94.497 21.502 1.00 20.70 87 LEU A N 1
ATOM 656 C CA . LEU A 1 87 ? 43.964 95.692 21.785 1.00 20.78 87 LEU A CA 1
ATOM 657 C C . LEU A 1 87 ? 43.462 95.718 23.230 1.00 20.98 87 LEU A C 1
ATOM 658 O O . LEU A 1 87 ? 43.589 96.734 23.905 1.00 22.04 87 LEU A O 1
ATOM 663 N N . LEU A 1 88 ? 42.916 94.602 23.721 1.00 22.79 88 LEU A N 1
ATOM 664 C CA . LEU A 1 88 ? 42.430 94.579 25.103 1.00 23.43 88 LEU A CA 1
ATOM 665 C C . LEU A 1 88 ? 43.553 94.900 26.076 1.00 24.44 88 LEU A C 1
ATOM 666 O O . LEU A 1 88 ? 43.356 95.577 27.079 1.00 24.58 88 LEU A O 1
ATOM 671 N N . ARG A 1 89 ? 44.737 94.411 25.758 1.00 25.32 89 ARG A N 1
ATOM 672 C CA . ARG A 1 89 ? 45.926 94.671 26.563 1.00 23.86 89 ARG A CA 1
ATOM 673 C C . ARG A 1 89 ? 46.232 96.171 26.622 1.00 28.20 89 ARG A C 1
ATOM 674 O O . ARG A 1 89 ? 46.457 96.761 27.688 1.00 26.29 89 ARG A O 1
ATOM 682 N N . MET A 1 90 ? 46.230 96.797 25.455 1.00 24.65 90 MET A N 1
ATOM 683 C CA . MET A 1 90 ? 46.501 98.214 25.368 1.00 22.40 90 MET A CA 1
ATOM 684 C C . MET A 1 90 ? 45.436 99.067 26.056 1.00 24.89 90 MET A C 1
ATOM 685 O O . MET A 1 90 ? 45.754 100.055 26.714 1.00 26.51 90 MET A O 1
ATOM 690 N N . LEU A 1 91 ? 44.176 98.689 25.897 1.00 23.82 91 LEU A N 1
ATOM 691 C CA . LEU A 1 91 ? 43.089 99.433 26.534 1.00 25.75 91 LEU A CA 1
ATOM 692 C C . LEU A 1 91 ? 43.232 99.370 28.056 1.00 26.97 91 LEU A C 1
ATOM 693 O O . LEU A 1 91 ? 43.100 100.375 28.749 1.00 29.23 91 LEU A O 1
ATOM 698 N N . SER A 1 92 ? 43.518 98.172 28.550 1.00 27.67 92 SER A N 1
ATOM 699 C CA . SER A 1 92 ? 43.676 97.937 29.982 1.00 31.58 92 SER A CA 1
ATOM 700 C C . SER A 1 92 ? 44.813 98.791 30.564 1.00 31.81 92 SER A C 1
ATOM 701 O O . SER A 1 92 ? 44.712 99.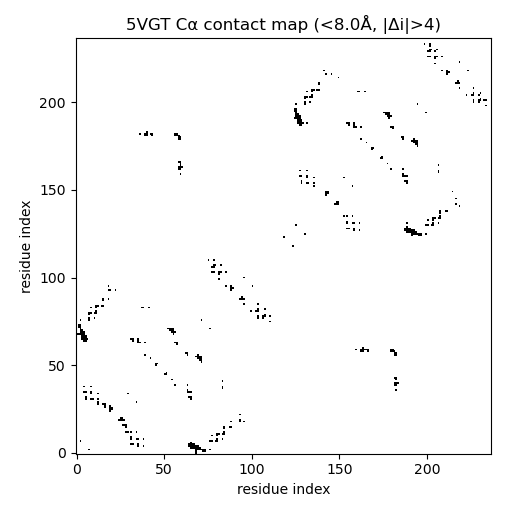317 31.680 1.00 27.81 92 SER A O 1
ATOM 704 N N . ASP A 1 93 ? 45.888 98.954 29.799 1.00 32.04 93 ASP A N 1
ATOM 705 C CA . ASP A 1 93 ? 47.015 99.789 30.220 1.00 33.36 93 ASP A CA 1
ATOM 706 C C . ASP A 1 93 ? 46.624 101.222 30.587 1.00 38.88 93 ASP A C 1
ATOM 707 O O . ASP A 1 93 ? 47.273 101.842 31.425 1.00 36.43 93 ASP A O 1
ATOM 712 N N . TYR A 1 94 ? 45.579 101.754 29.952 1.00 34.71 94 TYR A N 1
ATOM 713 C CA . TYR A 1 94 ? 45.127 103.115 30.229 1.00 37.32 94 TYR A CA 1
ATOM 714 C C . TYR A 1 94 ? 43.719 103.164 30.806 1.00 35.33 94 TYR A C 1
ATOM 715 O O . TYR A 1 94 ? 43.026 104.172 30.683 1.00 38.59 94 TYR A O 1
ATOM 724 N N . SER A 1 95 ? 43.323 102.077 31.463 1.00 32.43 95 SER A N 1
ATOM 725 C CA . SER A 1 95 ? 42.042 101.996 32.160 1.00 39.57 95 SER A CA 1
ATOM 726 C C . SER A 1 95 ? 40.864 102.368 31.267 1.00 41.12 95 SER A C 1
ATOM 727 O O . SER A 1 95 ? 39.875 102.949 31.729 1.00 39.96 95 SER A O 1
ATOM 730 N N . LEU A 1 96 ? 40.975 102.038 29.984 1.00 34.91 96 LEU A N 1
ATOM 731 C CA . LEU A 1 96 ? 39.870 102.256 29.055 1.00 33.68 96 LEU A CA 1
ATOM 732 C C . LEU A 1 96 ? 39.038 100.990 28.956 1.00 37.07 96 LEU A C 1
ATOM 733 O O . LEU A 1 96 ? 39.555 99.928 28.608 1.00 34.96 96 LEU A O 1
ATOM 738 N N . GLU A 1 97 ? 37.755 101.077 29.287 1.00 38.60 97 GLU A N 1
ATOM 739 C CA . GLU A 1 97 ? 36.901 99.905 29.146 1.00 40.94 97 GLU A CA 1
ATOM 740 C C . GLU A 1 97 ? 36.559 99.708 27.678 1.00 34.45 97 GLU A C 1
ATOM 741 O O . GLU A 1 97 ? 36.231 100.662 26.982 1.00 34.64 97 GLU A O 1
ATOM 747 N N . PRO A 1 98 ? 36.669 98.468 27.188 1.00 34.65 98 PRO A N 1
ATOM 748 C CA . PRO A 1 98 ? 36.351 98.238 25.779 1.00 31.01 98 PRO A CA 1
ATOM 749 C C . PRO A 1 98 ? 34.855 98.381 25.527 1.00 32.41 98 PRO A C 1
ATOM 750 O O . PRO A 1 98 ? 34.072 98.098 26.429 1.00 34.64 98 PRO A O 1
ATOM 754 N N . THR A 1 99 ? 34.476 98.823 24.334 1.00 32.88 99 THR A N 1
ATOM 755 C CA . THR A 1 99 ? 33.066 98.822 23.945 1.00 33.32 99 THR A CA 1
ATOM 756 C C . THR A 1 99 ? 32.524 97.394 24.002 1.00 35.65 99 THR A C 1
ATOM 757 O O . THR A 1 99 ? 33.292 96.425 23.926 1.00 33.70 99 THR A O 1
ATOM 761 N N . PRO A 1 100 ? 31.198 97.246 24.146 1.00 35.21 100 PRO A N 1
ATOM 762 C CA . PRO A 1 100 ? 30.649 95.887 24.133 1.00 31.93 100 PRO A CA 1
ATOM 763 C C . PRO A 1 100 ? 30.952 95.161 22.828 1.00 29.02 100 PRO A C 1
ATOM 764 O O . PRO A 1 100 ? 31.116 93.933 22.833 1.00 30.69 100 PRO A O 1
ATOM 768 N N . GLN A 1 101 ? 31.062 95.900 21.733 1.00 31.33 101 GLN A N 1
ATOM 769 C CA . GLN A 1 101 ? 31.339 95.280 20.445 1.00 29.75 101 GLN A CA 1
ATOM 770 C C . GLN A 1 101 ? 32.760 94.712 20.422 1.00 32.65 101 GLN A C 1
ATOM 771 O O . GLN A 1 101 ? 32.981 93.590 19.968 1.00 28.74 101 GLN A O 1
ATOM 777 N N . VAL A 1 102 ? 33.715 95.506 20.899 1.00 29.13 102 VAL A N 1
ATOM 778 C CA . VAL A 1 102 ? 35.102 95.056 20.980 1.00 27.60 102 VAL A CA 1
ATOM 779 C C . VAL A 1 102 ? 35.216 93.842 21.899 1.00 28.30 102 VAL A C 1
ATOM 780 O O . VAL A 1 102 ? 35.820 92.842 21.537 1.00 26.21 102 VAL A O 1
ATOM 784 N N . LEU A 1 103 ? 34.613 93.922 23.080 1.00 27.72 103 LEU A N 1
ATOM 785 C CA . LEU A 1 103 ? 34.635 92.807 24.018 1.00 29.73 103 LEU A CA 1
ATOM 786 C C . LEU A 1 103 ? 34.090 91.525 23.393 1.00 28.35 103 LEU A C 1
ATOM 787 O O . LEU A 1 103 ? 34.668 90.452 23.551 1.00 27.14 103 LEU A O 1
ATOM 792 N N . SER A 1 104 ? 32.976 91.647 22.679 1.00 27.42 104 SER A N 1
ATOM 793 C CA . SER A 1 104 ? 32.351 90.496 22.040 1.00 26.63 104 SER A CA 1
ATOM 794 C C . SER A 1 104 ? 33.201 89.922 20.914 1.00 25.73 104 SER A C 1
ATOM 795 O O . SER A 1 104 ? 33.376 88.698 20.805 1.00 27.47 104 SER A O 1
ATOM 798 N N . ASN A 1 105 ? 33.726 90.808 20.073 1.00 25.56 105 ASN A N 1
ATOM 799 C CA . ASN A 1 105 ? 34.563 90.392 18.963 1.00 27.27 105 ASN A CA 1
ATOM 800 C C . ASN A 1 105 ? 35.815 89.699 19.479 1.00 22.90 105 ASN A C 1
ATOM 801 O O . ASN A 1 105 ? 36.277 88.725 18.893 1.00 23.73 105 ASN A O 1
ATOM 806 N N . ALA A 1 106 ? 36.380 90.233 20.553 1.00 23.54 106 ALA A N 1
ATOM 807 C CA . ALA A 1 106 ? 37.593 89.643 21.114 1.00 21.14 106 ALA A CA 1
ATOM 808 C C . ALA A 1 106 ? 37.296 88.261 21.679 1.00 24.74 106 ALA A C 1
ATOM 809 O O . ALA A 1 106 ? 38.032 87.308 21.441 1.00 23.82 106 ALA A O 1
ATOM 811 N N . GLN A 1 107 ? 36.217 88.146 22.442 1.00 25.13 107 GLN A N 1
ATOM 812 C CA . GLN A 1 107 ? 35.931 86.852 23.062 1.00 26.73 107 GLN A CA 1
ATOM 813 C C . GLN A 1 107 ? 35.599 85.774 22.023 1.00 26.80 107 GLN A C 1
ATOM 814 O O . GLN A 1 107 ? 36.046 84.638 22.142 1.00 24.71 107 GLN A O 1
ATOM 820 N N . ARG A 1 108 ? 34.810 86.124 21.009 1.00 26.33 108 ARG A N 1
ATOM 821 C CA . ARG A 1 108 ? 34.410 85.144 20.001 1.00 25.43 108 ARG A CA 1
ATOM 822 C C . ARG A 1 108 ? 35.595 84.716 19.142 1.00 24.94 108 ARG A C 1
ATOM 823 O O . ARG A 1 108 ? 35.758 83.538 18.838 1.00 24.05 108 ARG A O 1
ATOM 831 N N . SER A 1 109 ? 36.448 85.667 18.769 1.00 23.94 109 SER A N 1
ATOM 832 C CA . SER A 1 109 ? 37.594 85.314 17.939 1.00 22.43 109 SER A CA 1
ATOM 833 C C . SER A 1 109 ? 38.606 84.483 18.732 1.00 22.61 109 SER A C 1
ATOM 834 O O . SER A 1 109 ? 3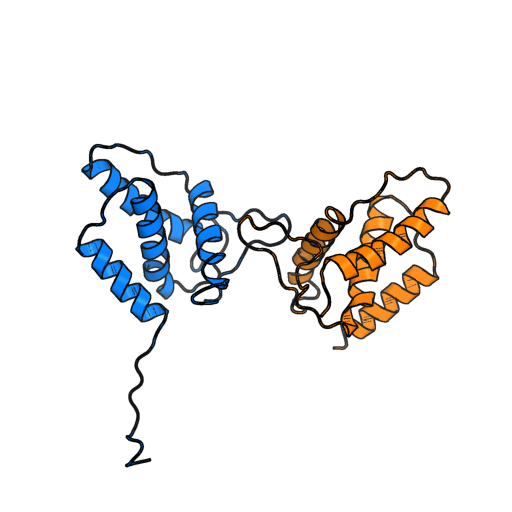9.251 83.602 18.183 1.00 21.79 109 SER A O 1
ATOM 837 N N . TYR A 1 110 ? 38.740 84.772 20.020 1.00 20.55 110 TYR A N 1
ATOM 838 C CA . TYR A 1 110 ? 39.669 84.044 20.864 1.00 22.59 110 TYR A CA 1
ATOM 839 C C . TYR A 1 110 ? 39.196 82.607 21.068 1.00 24.83 110 TYR A C 1
ATOM 840 O O . TYR A 1 110 ? 39.978 81.649 20.969 1.00 23.23 110 TYR A O 1
ATOM 849 N N . ASP A 1 111 ? 37.905 82.471 21.355 1.00 23.53 111 ASP A N 1
ATOM 850 C CA . ASP A 1 111 ? 37.291 81.154 21.502 1.00 24.63 111 ASP A CA 1
ATOM 851 C C . ASP A 1 111 ? 37.510 80.323 20.247 1.00 24.80 111 ASP A C 1
ATOM 852 O O . ASP A 1 111 ? 37.854 79.147 20.328 1.00 26.54 111 ASP A O 1
ATOM 857 N N . ALA A 1 112 ? 37.338 80.947 19.083 1.00 22.76 112 ALA A N 1
ATOM 858 C CA . ALA A 1 112 ? 37.505 80.259 17.812 1.00 25.99 112 ALA A CA 1
ATOM 859 C C . ALA A 1 112 ? 38.968 79.872 17.567 1.00 25.31 112 ALA A C 1
ATOM 860 O O . ALA A 1 112 ? 39.270 78.814 17.015 1.00 24.13 112 ALA A O 1
ATOM 862 N N . LEU A 1 113 ? 39.888 80.734 17.976 1.00 22.55 113 LEU A N 1
ATOM 863 C CA . LEU A 1 113 ? 41.294 80.412 17.799 1.00 21.16 113 LEU A CA 1
ATOM 864 C C . LEU A 1 113 ? 41.730 79.233 18.670 1.00 24.53 113 LEU A C 1
ATOM 865 O O . LEU A 1 113 ? 42.428 78.331 18.204 1.00 25.87 113 LEU A O 1
ATOM 870 N N . MET A 1 114 ? 41.298 79.232 19.926 1.00 22.67 114 MET A N 1
ATOM 871 C CA . MET A 1 114 ? 41.870 78.333 20.917 1.00 25.23 114 MET A CA 1
ATOM 872 C C . MET A 1 114 ? 41.118 77.004 21.071 1.00 28.04 114 MET A C 1
ATOM 873 O O . MET A 1 114 ? 41.641 76.073 21.672 1.00 25.26 114 MET A O 1
ATOM 878 N N . THR A 1 115 ? 39.895 76.924 20.554 1.00 25.42 115 THR A N 1
ATOM 879 C CA . THR A 1 115 ? 39.096 75.702 20.716 1.00 26.87 115 THR A CA 1
ATOM 880 C C . THR A 1 115 ? 38.427 75.295 19.424 1.00 27.60 115 THR A C 1
ATOM 881 O O . THR A 1 115 ? 38.329 76.081 18.482 1.00 25.02 115 THR A O 1
ATOM 885 N N . ASP A 1 116 ? 37.958 74.051 19.385 1.00 25.68 116 ASP A N 1
ATOM 886 C CA . ASP A 1 116 ? 37.135 73.591 18.286 1.00 23.56 116 ASP A CA 1
ATOM 887 C C . ASP A 1 116 ? 35.976 72.788 18.822 1.00 24.85 116 ASP A C 1
ATOM 888 O O . ASP A 1 116 ? 36.017 72.294 19.939 1.00 26.19 116 ASP A O 1
ATOM 893 N N . THR A 1 117 ? 34.959 72.681 17.993 1.00 23.60 117 THR A N 1
ATOM 894 C CA . THR A 1 117 ? 33.755 71.938 18.331 1.00 27.16 117 THR A CA 1
ATOM 895 C C . THR A 1 117 ? 33.574 70.865 17.287 1.00 25.96 117 THR A C 1
ATOM 896 O O . THR A 1 117 ? 33.347 71.176 16.117 1.00 26.67 117 THR A O 1
ATOM 900 N N . LEU A 1 118 ? 33.679 69.595 17.695 1.00 25.18 118 LEU A N 1
ATOM 901 C CA . LEU A 1 118 ? 33.676 68.484 16.747 1.00 24.53 118 LEU A CA 1
ATOM 902 C C . LEU A 1 118 ? 32.346 67.754 16.780 1.00 27.86 118 LEU A C 1
ATOM 903 O O . LEU A 1 118 ? 31.781 67.604 17.851 1.00 27.41 118 LEU A O 1
ATOM 908 N N . VAL A 1 119 ? 31.859 67.331 15.617 1.00 25.44 119 VAL A N 1
ATOM 909 C CA . VAL A 1 119 ? 30.575 66.629 15.519 1.00 25.49 119 VAL A CA 1
ATOM 910 C C . VAL A 1 119 ? 30.885 65.190 15.122 1.00 27.00 119 VAL A C 1
ATOM 911 O O . VAL A 1 119 ? 31.466 64.933 14.064 1.00 29.93 119 VAL A O 1
ATOM 915 N N . VAL A 1 120 ? 30.535 64.256 15.998 1.00 27.63 120 VAL A N 1
ATOM 916 C CA . VAL A 1 120 ? 30.934 62.872 15.822 1.00 27.11 120 VAL A CA 1
ATOM 917 C C . VAL A 1 120 ? 29.729 61.959 16.038 1.00 26.18 120 VAL A C 1
ATOM 918 O O . VAL A 1 120 ? 28.744 62.372 16.646 1.00 25.61 120 VAL A O 1
ATOM 922 N N . PRO A 1 121 ? 29.799 60.730 15.521 1.00 30.28 121 PRO A N 1
ATOM 923 C CA . PRO A 1 121 ? 28.759 59.766 15.909 1.00 31.74 121 PRO A CA 1
ATOM 924 C C . PRO A 1 121 ? 28.836 59.515 17.415 1.00 31.82 121 PRO A C 1
ATOM 925 O O . PRO A 1 121 ? 29.921 59.623 17.978 1.00 32.86 121 PRO A O 1
ATOM 929 N N . SER A 1 122 ? 27.722 59.214 18.076 1.00 31.95 122 SER A N 1
ATOM 930 C CA . SER A 1 122 ? 27.774 59.063 19.529 1.00 35.68 122 SER A CA 1
ATOM 931 C C . SER A 1 122 ? 28.526 57.788 19.888 1.00 51.66 122 SER A C 1
ATOM 932 O O . SER A 1 122 ? 28.647 56.885 19.061 1.00 46.23 122 SER A O 1
ATOM 935 N N . MET A 1 123 ? 29.038 57.738 21.116 1.00 57.58 123 MET A N 1
ATOM 936 C CA . MET A 1 123 ? 29.780 56.580 21.612 1.00 67.32 123 MET A CA 1
ATOM 937 C C . MET A 1 123 ? 28.926 55.323 21.533 1.00 64.57 123 MET A C 1
ATOM 938 O O . MET A 1 123 ? 29.436 54.228 21.303 1.00 64.82 123 MET A O 1
ATOM 943 N N . ARG A 1 124 ? 27.621 55.496 21.722 1.00 62.45 124 ARG A N 1
ATOM 944 C CA . ARG A 1 124 ? 26.682 54.389 21.628 1.00 65.14 124 ARG A CA 1
ATOM 945 C C . ARG A 1 124 ? 26.647 53.810 20.215 1.00 65.81 124 ARG A C 1
ATOM 946 O O . ARG A 1 124 ? 26.595 52.592 20.038 1.00 70.83 124 ARG A O 1
ATOM 954 N N . LEU A 1 125 ? 26.689 54.684 19.213 1.00 58.53 125 LEU A N 1
ATOM 955 C CA . LEU A 1 125 ? 26.627 54.257 17.815 1.00 62.63 125 LEU A CA 1
ATOM 956 C C . LEU A 1 125 ? 27.944 53.651 17.321 1.00 69.49 125 LEU A C 1
ATOM 957 O O . LEU A 1 125 ? 27.936 52.633 16.627 1.00 76.36 125 LEU A O 1
ATOM 962 N N . GLU A 1 126 ? 29.062 54.287 17.680 1.00 69.23 126 GLU A N 1
ATOM 963 C CA . GLU A 1 126 ? 30.398 53.884 17.226 1.00 72.36 126 GLU A CA 1
ATOM 964 C C . GLU A 1 126 ? 30.670 52.387 17.375 1.00 76.45 126 GLU A C 1
ATOM 965 O O . GLU A 1 126 ? 31.173 51.746 16.451 1.00 77.82 126 GLU A O 1
ATOM 971 N N . VAL B 1 4 ? 68.757 66.572 32.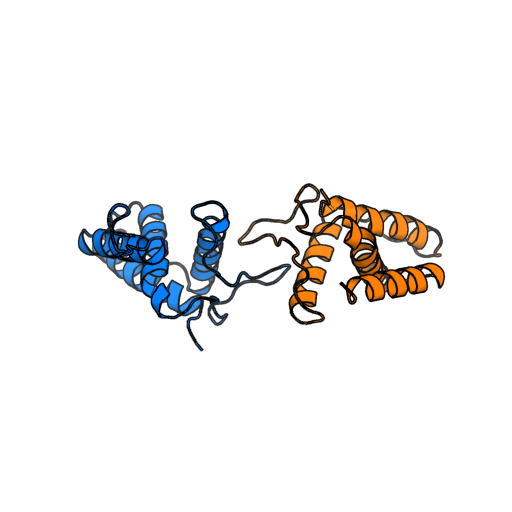633 1.00 53.09 4 VAL B N 1
ATOM 972 C CA . VAL B 1 4 ? 68.356 67.829 32.002 1.00 46.61 4 VAL B CA 1
ATOM 973 C C . VAL B 1 4 ? 69.579 68.715 31.744 1.00 46.69 4 VAL B C 1
ATOM 974 O O . VAL B 1 4 ? 70.378 68.969 32.647 1.00 46.82 4 VAL B O 1
ATOM 978 N N . LEU B 1 5 ? 69.717 69.179 30.506 1.00 35.39 5 LEU B N 1
ATOM 979 C CA . LEU B 1 5 ? 70.892 69.936 30.095 1.00 30.64 5 LEU B CA 1
ATOM 980 C C . LEU B 1 5 ? 70.580 71.427 30.035 1.00 31.30 5 LEU B C 1
ATOM 981 O O . LEU B 1 5 ? 69.885 71.860 29.128 1.00 28.35 5 LEU B O 1
ATOM 986 N N . THR B 1 6 ? 71.094 72.197 30.988 1.00 29.84 6 THR B N 1
ATOM 987 C CA . THR B 1 6 ? 70.875 73.650 30.982 1.00 27.76 6 THR B CA 1
ATOM 988 C C . THR B 1 6 ? 71.794 74.379 30.025 1.00 27.96 6 THR B C 1
ATOM 989 O O . THR B 1 6 ? 72.830 73.869 29.602 1.00 25.52 6 THR B O 1
ATOM 993 N N . LYS B 1 7 ? 71.407 75.606 29.690 1.00 25.86 7 LYS B N 1
ATOM 994 C CA . LYS B 1 7 ? 72.260 76.461 28.886 1.00 24.10 7 LYS B CA 1
ATOM 995 C C . LYS B 1 7 ? 73.593 76.731 29.593 1.00 23.85 7 LYS B C 1
ATOM 996 O O . LYS B 1 7 ? 74.646 76.784 28.953 1.00 24.62 7 LYS B O 1
ATOM 1002 N N . GLY B 1 8 ? 73.534 76.878 30.913 1.00 24.12 8 GLY B N 1
ATOM 1003 C CA . GLY B 1 8 ? 74.715 77.157 31.706 1.00 25.25 8 GLY B CA 1
ATOM 1004 C C . GLY B 1 8 ? 75.727 76.022 31.653 1.00 26.67 8 GLY B C 1
ATOM 1005 O O . GLY B 1 8 ? 76.938 76.266 31.669 1.00 25.21 8 GLY B O 1
ATOM 1006 N N . GLU B 1 9 ? 75.241 74.786 31.601 1.00 26.59 9 GLU B N 1
ATOM 1007 C CA . GLU B 1 9 ? 76.153 73.639 31.567 1.00 27.54 9 GLU B CA 1
ATOM 1008 C C . GLU B 1 9 ? 76.892 73.591 30.235 1.00 29.59 9 GLU B C 1
ATOM 1009 O O . GLU B 1 9 ? 78.098 73.319 30.197 1.00 26.04 9 GLU B O 1
ATOM 1015 N N . ILE B 1 10 ? 76.175 73.855 29.145 1.00 25.47 10 ILE B N 1
ATOM 1016 C CA . ILE B 1 10 ? 76.800 73.927 27.834 1.00 24.24 10 ILE B CA 1
ATOM 1017 C C . ILE B 1 10 ? 77.854 75.028 27.817 1.00 27.60 10 ILE B C 1
ATOM 1018 O O . ILE B 1 10 ? 78.965 74.835 27.321 1.00 26.46 10 ILE B O 1
ATOM 1023 N N . VAL B 1 11 ? 77.505 76.190 28.365 1.00 25.05 11 VAL B N 1
ATOM 1024 C CA . VAL B 1 11 ? 78.422 77.323 28.371 1.00 23.02 11 VAL B CA 1
ATOM 1025 C C . VAL B 1 11 ? 79.666 77.036 29.227 1.00 28.58 11 VAL B C 1
ATOM 1026 O O . VAL B 1 11 ? 80.794 77.348 28.832 1.00 25.87 11 VAL B O 1
ATOM 1030 N N . LEU B 1 12 ? 79.442 76.446 30.395 1.00 24.98 12 LEU B N 1
ATOM 1031 C CA . LEU B 1 12 ? 80.517 76.185 31.346 1.00 26.76 12 LEU B CA 1
ATOM 1032 C C . LEU B 1 12 ? 81.514 75.193 30.736 1.00 27.58 12 LEU B C 1
ATOM 1033 O O . LEU B 1 12 ? 82.717 75.317 30.941 1.00 28.88 12 LEU B O 1
ATOM 1038 N N . PHE B 1 13 ? 81.003 74.231 29.972 1.00 27.25 13 PHE B N 1
ATOM 1039 C CA . PHE B 1 13 ? 81.845 73.314 29.206 1.00 30.38 13 PHE B CA 1
ATOM 1040 C C . PHE B 1 13 ? 82.815 74.082 28.304 1.00 32.67 13 PHE B C 1
ATOM 1041 O O . PHE B 1 13 ? 84.025 73.853 28.336 1.00 28.46 13 PHE B O 1
ATOM 1049 N N . ALA B 1 14 ? 82.290 75.019 27.520 1.00 26.45 14 ALA B N 1
ATOM 1050 C CA . ALA B 1 14 ? 83.125 75.799 26.623 1.00 27.15 14 ALA B CA 1
ATOM 1051 C C . ALA B 1 14 ? 84.032 76.765 27.381 1.00 27.49 14 ALA B C 1
ATOM 1052 O O . ALA B 1 14 ? 85.191 76.937 27.008 1.00 29.11 14 ALA B O 1
ATOM 1054 N N . LEU B 1 15 ? 83.523 77.400 28.440 1.00 25.31 15 LEU B N 1
ATOM 1055 C CA . LEU B 1 15 ? 84.326 78.391 29.148 1.00 25.26 15 LEU B CA 1
ATOM 1056 C C . LEU B 1 15 ? 85.520 77.763 29.865 1.00 25.37 15 LEU B C 1
ATOM 1057 O O . LEU B 1 15 ? 86.594 78.361 29.921 1.00 28.24 15 LEU B O 1
ATOM 1062 N N . ARG B 1 16 ? 85.334 76.577 30.425 1.00 27.24 16 ARG B N 1
ATOM 1063 C CA . ARG B 1 16 ? 86.452 75.954 31.136 1.00 29.76 16 ARG B CA 1
ATOM 1064 C C . ARG B 1 16 ? 87.580 75.646 30.170 1.00 31.21 16 ARG B C 1
ATOM 1065 O O . ARG B 1 16 ? 88.754 75.858 30.484 1.00 29.95 16 ARG B O 1
ATOM 1073 N N . LYS B 1 17 ? 87.218 75.160 28.991 1.00 28.23 17 LYS B N 1
ATOM 1074 C CA . LYS B 1 17 ? 88.213 74.871 27.972 1.00 32.53 17 LYS B CA 1
ATOM 10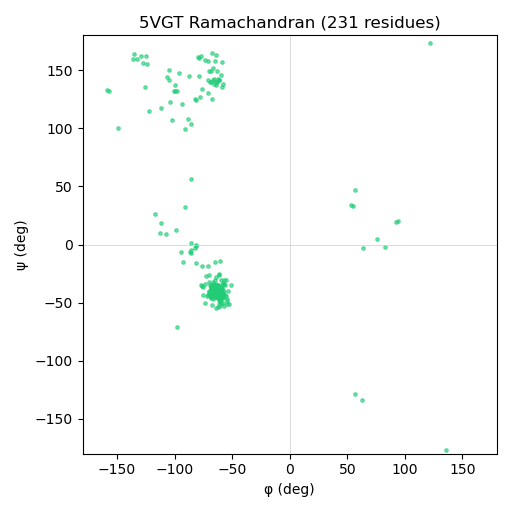75 C C . LYS B 1 17 ? 88.832 76.158 27.461 1.00 34.81 17 LYS B C 1
ATOM 1076 O O . LYS B 1 17 ? 90.030 76.220 27.200 1.00 33.48 17 LYS B O 1
ATOM 1082 N N . PHE B 1 18 ? 88.015 77.200 27.327 1.00 28.96 18 PHE B N 1
ATOM 1083 C CA . PHE B 1 18 ? 88.525 78.480 26.873 1.00 30.17 18 PHE B CA 1
ATOM 1084 C C . PHE B 1 18 ? 89.475 79.077 27.916 1.00 33.81 18 PHE B C 1
ATOM 1085 O O . PHE B 1 18 ? 90.460 79.725 27.559 1.00 34.46 18 PHE B O 1
ATOM 1093 N N . ALA B 1 19 ? 89.189 78.851 29.199 1.00 29.09 19 ALA B N 1
ATOM 1094 C CA . ALA B 1 19 ? 90.037 79.394 30.261 1.00 31.02 19 ALA B CA 1
ATOM 1095 C C . ALA B 1 19 ? 91.429 78.771 30.200 1.00 34.80 19 ALA B C 1
ATOM 1096 O O . ALA B 1 19 ? 92.440 79.443 30.412 1.00 36.16 19 ALA B O 1
ATOM 1098 N N . ILE B 1 20 ? 91.466 77.477 29.912 1.00 33.45 20 ILE B N 1
ATOM 1099 C CA . ILE B 1 20 ? 92.735 76.753 29.851 1.00 35.97 20 ILE B CA 1
ATOM 1100 C C . ILE B 1 20 ? 93.494 77.170 28.599 1.00 42.29 20 ILE B C 1
ATOM 1101 O O . ILE B 1 20 ? 94.692 77.452 28.649 1.00 45.18 20 ILE B O 1
ATOM 1106 N N . ALA B 1 21 ? 92.781 77.245 27.480 1.00 39.46 21 ALA B N 1
ATOM 1107 C CA . ALA B 1 21 ? 93.382 77.652 26.215 1.00 42.34 21 ALA B CA 1
ATOM 1108 C C . ALA B 1 21 ? 93.914 79.083 26.260 1.00 48.59 21 ALA B C 1
ATOM 1109 O O . ALA B 1 21 ? 95.000 79.363 25.753 1.00 54.22 21 ALA B O 1
ATOM 1111 N N . SER B 1 22 ? 93.165 79.991 26.873 1.00 44.52 22 SER B N 1
ATOM 1112 C CA . SER B 1 22 ? 93.575 81.391 26.897 1.00 50.32 22 SER B CA 1
ATOM 1113 C C . SER B 1 22 ? 94.754 81.604 27.847 1.00 56.10 22 SER B C 1
ATOM 1114 O O . SER B 1 22 ? 95.545 82.527 27.663 1.00 60.32 22 SER B O 1
ATOM 1117 N N . ASN B 1 23 ? 94.871 80.745 28.855 1.00 52.77 23 ASN B N 1
ATOM 1118 C CA . ASN B 1 23 ? 95.974 80.840 29.807 1.00 57.17 23 ASN B CA 1
ATOM 1119 C C . ASN B 1 23 ? 97.269 80.310 29.206 1.00 62.29 23 ASN B C 1
ATOM 1120 O O . ASN B 1 23 ? 98.348 80.835 29.471 1.00 64.04 23 ASN B O 1
ATOM 1125 N N . ALA B 1 24 ? 97.143 79.267 28.391 1.00 63.50 24 ALA B N 1
ATOM 1126 C CA . ALA B 1 24 ? 98.283 78.644 27.731 1.00 67.78 24 ALA B CA 1
ATOM 1127 C C . ALA B 1 24 ? 98.868 79.555 26.658 1.00 76.29 24 ALA B C 1
ATOM 1128 O O . ALA B 1 24 ? 100.051 79.462 26.334 1.00 87.44 24 ALA B O 1
ATOM 1130 N N . SER B 1 25 ? 98.039 80.435 26.108 1.00 73.40 25 SER B N 1
ATOM 1131 C CA . SER B 1 25 ? 98.508 81.389 25.110 1.00 81.33 25 SER B CA 1
ATOM 1132 C C . SER B 1 25 ? 99.276 82.520 25.780 1.00 88.61 25 SER B C 1
ATOM 1133 O O . SER B 1 25 ? 99.160 82.735 26.987 1.00 86.24 25 SER B O 1
ATOM 1136 N N . LEU B 1 26 ? 100.054 83.247 24.985 1.00 98.24 26 LEU B N 1
ATOM 1137 C CA . LEU B 1 26 ? 100.842 84.366 25.491 1.00 103.49 26 LEU B CA 1
ATOM 1138 C C . LEU B 1 26 ? 100.044 85.666 25.404 1.00 102.59 26 LEU B C 1
ATOM 1139 O O . LEU B 1 26 ? 100.606 86.742 25.198 1.00 103.41 26 LEU B O 1
ATOM 1144 N N . THR B 1 27 ? 98.729 85.553 25.565 1.00 99.50 27 THR B N 1
ATOM 1145 C CA . THR B 1 27 ? 97.833 86.699 25.457 1.00 101.04 27 THR B CA 1
ATOM 1146 C C . THR B 1 27 ? 96.965 86.850 26.706 1.00 95.89 27 THR B C 1
ATOM 1147 O O . THR B 1 27 ? 96.417 85.870 27.213 1.00 93.12 27 THR B O 1
ATOM 1151 N N . ASP B 1 28 ? 96.843 88.083 27.195 1.00 95.76 28 ASP B N 1
ATOM 1152 C CA . ASP B 1 28 ? 96.040 88.369 28.383 1.00 87.96 28 ASP B CA 1
ATOM 1153 C C . ASP B 1 28 ? 94.575 88.593 28.030 1.00 78.35 28 ASP B C 1
ATOM 1154 O O . ASP B 1 28 ? 94.199 89.657 27.537 1.00 73.85 28 ASP B O 1
ATOM 1159 N N . VAL B 1 29 ? 93.752 87.584 28.300 1.00 69.15 29 VAL B N 1
ATOM 1160 C CA . VAL B 1 29 ? 92.333 87.633 27.972 1.00 62.16 29 VAL B CA 1
ATOM 1161 C C . VAL B 1 29 ? 91.488 87.997 29.190 1.00 54.59 29 VAL B C 1
ATOM 1162 O O . VAL B 1 29 ? 91.672 87.436 30.270 1.00 52.80 29 VAL B O 1
ATOM 1166 N N . GLU B 1 30 ? 90.570 88.943 29.015 1.00 52.41 30 GLU B N 1
ATOM 1167 C CA . GLU B 1 30 ? 89.660 89.335 30.087 1.00 51.61 30 GLU B CA 1
ATOM 1168 C C . GLU B 1 30 ? 88.822 88.139 30.532 1.00 45.89 30 GLU B C 1
ATOM 1169 O O . GLU B 1 30 ? 88.490 87.280 29.714 1.00 42.76 30 GLU B O 1
ATOM 1175 N N . PRO B 1 31 ? 88.496 88.070 31.835 1.00 42.78 31 PRO B N 1
ATOM 1176 C CA . PRO B 1 31 ? 87.715 86.943 32.363 1.00 43.74 31 PRO B CA 1
ATOM 1177 C C . PRO B 1 31 ? 86.339 86.852 31.712 1.00 38.46 31 PRO B C 1
ATOM 1178 O O . PRO B 1 31 ? 85.714 87.880 31.464 1.00 39.61 31 PRO B O 1
ATOM 1182 N N . GLN B 1 32 ? 85.883 85.632 31.454 1.00 35.88 32 GLN B N 1
ATOM 1183 C CA . GLN B 1 32 ? 84.641 85.386 30.736 1.00 34.64 32 GLN B CA 1
ATOM 1184 C C . GLN B 1 32 ? 83.485 85.101 31.692 1.00 31.58 32 GLN B C 1
ATOM 1185 O O . GLN B 1 32 ? 83.626 84.300 32.619 1.00 28.28 32 GLN B O 1
ATOM 1191 N N . SER B 1 33 ? 82.339 85.750 31.493 1.00 27.98 33 SER B N 1
ATOM 1192 C CA . SER B 1 33 ? 81.212 85.459 32.374 1.00 23.25 33 SER B CA 1
ATOM 1193 C C . SER B 1 33 ? 80.282 84.422 31.751 1.00 23.32 33 SER B C 1
ATOM 1194 O O . SER B 1 33 ? 80.139 84.328 30.527 1.00 25.83 33 SER B O 1
ATOM 1197 N N . ILE B 1 34 ? 79.676 83.619 32.613 1.00 23.31 34 ILE B N 1
ATOM 1198 C CA . ILE B 1 34 ? 78.732 82.608 32.171 1.00 24.26 34 ILE B CA 1
ATOM 1199 C C . ILE B 1 34 ? 77.509 83.267 31.509 1.00 25.23 34 ILE B C 1
ATOM 1200 O O . ILE B 1 34 ? 77.006 82.773 30.508 1.00 26.03 34 ILE B O 1
ATOM 1205 N N . GLU B 1 35 ? 77.047 84.383 32.046 1.00 26.37 35 GLU B N 1
ATOM 1206 C CA A GLU B 1 35 ? 75.849 85.003 31.499 0.50 29.57 35 GLU B CA 1
ATOM 1207 C CA B GLU B 1 35 ? 75.839 85.002 31.471 0.50 28.57 35 GLU B CA 1
ATOM 1208 C C . GLU B 1 35 ? 76.110 85.521 30.070 1.00 27.62 35 GLU B C 1
ATOM 1209 O O . GLU B 1 35 ? 75.272 85.357 29.181 1.00 26.96 35 GLU B O 1
ATOM 1220 N N . ASP B 1 36 ? 77.277 86.120 29.844 1.00 27.99 36 ASP B N 1
ATOM 1221 C CA . ASP B 1 36 ? 77.690 86.498 28.480 1.00 30.22 36 ASP B CA 1
ATOM 1222 C C . ASP B 1 36 ? 77.770 85.282 27.559 1.00 31.36 36 ASP B C 1
ATOM 1223 O O . ASP B 1 36 ? 77.357 85.340 26.401 1.00 27.97 36 ASP B O 1
ATOM 1228 N N . GLY B 1 37 ? 78.329 84.185 28.067 1.00 25.01 37 GLY B N 1
ATOM 1229 C CA . GLY B 1 37 ? 78.369 82.945 27.320 1.00 24.92 37 GLY B CA 1
ATOM 1230 C C . GLY B 1 37 ? 76.992 82.435 26.939 1.00 24.40 37 GLY B C 1
ATOM 1231 O O . GLY B 1 37 ? 76.809 81.907 25.840 1.00 25.45 37 GLY B O 1
ATOM 1232 N N . VAL B 1 38 ? 76.025 82.593 27.838 1.00 21.77 38 VAL B N 1
ATOM 1233 C CA . VAL B 1 38 ? 74.672 82.115 27.545 1.00 25.02 38 VAL B CA 1
ATOM 1234 C C . VAL B 1 38 ? 74.084 82.958 26.409 1.00 25.52 38 VAL B C 1
ATOM 1235 O O . VAL B 1 38 ? 73.423 82.431 25.517 1.00 24.26 38 VAL B O 1
ATOM 1239 N N . ASN B 1 39 ? 74.359 84.258 26.419 1.00 25.87 39 ASN B N 1
ATOM 1240 C CA . ASN B 1 39 ? 73.857 85.081 25.318 1.00 25.68 39 ASN B CA 1
ATOM 1241 C C . ASN B 1 39 ? 74.575 84.789 24.006 1.00 29.42 39 ASN B C 1
ATOM 1242 O O . ASN B 1 39 ? 73.971 84.863 22.934 1.00 26.40 39 ASN B O 1
ATOM 1247 N N . ASP B 1 40 ? 75.856 84.435 24.088 1.00 28.11 40 ASP B N 1
ATOM 1248 C CA . ASP B 1 40 ? 76.585 83.990 22.906 1.00 31.88 40 ASP B CA 1
ATOM 1249 C C . ASP B 1 40 ? 76.014 82.698 22.348 1.00 27.19 40 ASP B C 1
ATOM 1250 O O . ASP B 1 40 ? 75.845 82.563 21.134 1.00 29.33 40 ASP B O 1
ATOM 1255 N N . LEU B 1 41 ? 75.741 81.735 23.230 1.00 25.59 41 LEU B N 1
ATOM 1256 C CA . LEU B 1 41 ? 75.136 80.471 22.837 1.00 27.68 41 LEU B CA 1
ATOM 1257 C C . LEU B 1 41 ? 73.791 80.735 22.167 1.00 28.77 41 LEU B C 1
ATOM 1258 O O . LEU B 1 41 ? 73.469 80.165 21.127 1.00 28.00 41 LEU B O 1
ATOM 1263 N N . GLU B 1 42 ? 73.019 81.616 22.786 1.00 26.24 42 GLU B N 1
ATOM 1264 C CA . GLU B 1 42 ? 71.686 81.960 22.264 1.00 27.13 42 GLU B CA 1
ATOM 1265 C C . GLU B 1 42 ? 71.789 82.506 20.834 1.00 26.74 42 GLU B C 1
ATOM 1266 O O . GLU B 1 42 ? 71.013 82.123 19.941 1.00 28.43 42 GLU B O 1
ATOM 1272 N N . ASP B 1 43 ? 72.761 83.388 20.631 1.00 28.05 43 ASP B N 1
ATOM 1273 C CA . ASP B 1 43 ? 73.015 83.997 19.330 1.00 31.76 43 ASP B CA 1
ATOM 1274 C C . ASP B 1 43 ? 73.459 82.952 18.320 1.00 36.92 43 ASP B C 1
ATOM 1275 O O . ASP B 1 43 ? 72.990 82.933 17.184 1.00 33.50 43 ASP B O 1
ATOM 1280 N N . MET B 1 44 ? 74.351 82.062 18.742 1.00 32.81 44 MET B N 1
ATOM 1281 C CA . MET B 1 44 ? 74.789 80.988 17.870 1.00 31.43 44 MET B CA 1
ATOM 1282 C C . MET B 1 44 ? 73.632 80.082 17.489 1.00 32.48 44 MET B C 1
ATOM 1283 O O . MET B 1 44 ? 73.486 79.711 16.327 1.00 35.72 44 MET B O 1
ATOM 1288 N N . MET B 1 45 ? 72.801 79.722 18.461 1.00 29.99 45 MET B N 1
ATOM 1289 C CA . MET B 1 45 ? 71.652 78.872 18.181 1.00 28.67 45 MET B CA 1
ATOM 1290 C C . MET B 1 45 ? 70.678 79.555 17.218 1.00 32.70 45 MET B C 1
ATOM 1291 O O . MET B 1 45 ? 70.062 78.902 16.389 1.00 34.08 45 MET B O 1
ATOM 1296 N N . SER B 1 46 ? 70.557 80.869 17.345 1.00 32.50 46 SER B N 1
ATOM 1297 C CA . SER B 1 46 ? 69.711 81.664 16.457 1.00 33.23 46 SER B CA 1
ATOM 1298 C C . SER B 1 46 ? 70.246 81.596 15.024 1.00 41.45 46 SER B C 1
ATOM 1299 O O . SER B 1 46 ? 69.483 81.401 14.070 1.00 39.19 46 SER B O 1
ATOM 1302 N N . GLU B 1 47 ? 71.563 81.726 14.880 1.00 38.32 47 GLU B N 1
ATOM 1303 C CA . GLU B 1 47 ? 72.207 81.628 13.571 1.00 41.24 47 GLU B CA 1
ATOM 1304 C C . GLU B 1 47 ? 71.995 80.252 12.954 1.00 44.16 47 GLU B C 1
ATOM 1305 O O . GLU B 1 47 ? 71.833 80.126 11.742 1.00 49.53 47 GLU B O 1
ATOM 1311 N N . TRP B 1 48 ? 71.973 79.220 13.792 1.00 40.77 48 TRP B N 1
ATOM 1312 C CA . TRP B 1 48 ? 71.839 77.848 13.315 1.00 43.00 48 TRP B CA 1
ATOM 1313 C C . TRP B 1 48 ? 70.455 77.512 12.780 1.00 50.97 48 TRP B C 1
ATOM 1314 O O . TRP B 1 48 ? 70.290 76.511 12.085 1.00 50.43 48 TRP B O 1
ATOM 1325 N N . MET B 1 49 ? 69.457 78.314 13.137 1.00 46.53 49 MET B N 1
ATOM 1326 C CA . MET B 1 49 ? 68.114 78.105 12.612 1.00 49.88 49 MET B CA 1
ATOM 1327 C C . MET B 1 49 ? 68.153 78.201 11.094 1.00 53.66 49 MET B C 1
ATOM 1328 O O . MET B 1 49 ? 67.523 77.407 10.401 1.00 54.63 49 MET B O 1
ATOM 1333 N N . ILE B 1 50 ? 68.921 79.162 10.586 1.00 54.28 50 ILE B N 1
ATOM 1334 C CA . ILE B 1 50 ? 69.137 79.297 9.149 1.00 61.23 50 ILE B CA 1
ATOM 1335 C C . ILE B 1 50 ? 69.864 78.074 8.589 1.00 63.56 50 ILE B C 1
ATOM 1336 O O . ILE B 1 50 ? 69.397 77.432 7.650 1.00 66.44 50 ILE B O 1
ATOM 1341 N N . ASN B 1 51 ? 71.010 77.757 9.182 1.00 63.62 51 ASN B N 1
ATOM 1342 C CA . ASN B 1 51 ? 71.825 76.624 8.754 1.00 65.62 51 ASN B CA 1
ATOM 1343 C C . ASN B 1 51 ? 72.759 76.194 9.881 1.00 59.25 51 ASN B C 1
ATOM 1344 O O . ASN B 1 51 ? 73.439 77.031 10.473 1.00 57.64 51 ASN B O 1
ATOM 1349 N N . PRO B 1 52 ? 72.827 74.886 10.166 1.00 59.04 52 PRO B N 1
ATOM 1350 C CA . PRO B 1 52 ? 72.270 73.755 9.416 1.00 63.58 52 PRO B CA 1
ATOM 1351 C C . PRO B 1 52 ? 70.791 73.471 9.665 1.00 63.46 52 PRO B C 1
ATOM 1352 O O . PRO B 1 52 ? 70.262 72.531 9.071 1.00 64.93 52 PRO B O 1
ATOM 1356 N N . GLY B 1 53 ? 70.142 74.248 10.527 1.00 60.36 53 GLY B N 1
ATOM 1357 C CA . GLY B 1 53 ? 68.735 74.034 10.815 1.00 55.51 53 GLY B CA 1
ATOM 1358 C C . GLY B 1 53 ? 68.418 73.774 12.278 1.00 54.76 53 GLY B C 1
ATOM 1359 O O . GLY B 1 53 ? 69.310 73.620 13.110 1.00 55.74 53 GLY B O 1
ATOM 1360 N N . ASP B 1 54 ? 67.126 73.715 12.577 1.00 51.35 54 ASP B N 1
ATOM 1361 C CA . ASP B 1 54 ? 66.613 73.591 13.938 1.00 51.58 54 ASP B CA 1
ATOM 1362 C C . ASP B 1 54 ? 66.938 72.248 14.597 1.00 50.84 54 ASP B C 1
ATOM 1363 O O . ASP B 1 54 ? 66.609 71.194 14.059 1.00 51.11 54 ASP B O 1
ATOM 1368 N N . ILE B 1 55 ? 67.568 72.289 15.770 1.00 46.85 55 ILE B N 1
ATOM 1369 C CA . ILE B 1 55 ? 67.857 71.064 16.512 1.00 42.87 55 ILE B CA 1
ATOM 1370 C C . ILE B 1 55 ? 67.061 70.989 17.807 1.00 40.03 55 ILE B C 1
ATOM 1371 O O . ILE B 1 55 ? 67.309 70.125 18.644 1.00 41.73 55 ILE B O 1
ATOM 1376 N N . GLY B 1 56 ? 66.105 71.899 17.970 1.00 40.09 56 GLY B N 1
ATOM 1377 C CA . GLY B 1 56 ? 65.206 71.859 19.110 1.00 40.44 56 GLY B CA 1
ATOM 1378 C C . GLY B 1 56 ? 65.624 72.698 20.308 1.00 32.02 56 GLY B C 1
ATOM 1379 O O . GLY B 1 56 ? 65.167 72.454 21.425 1.00 34.31 56 GLY B O 1
ATOM 1380 N N . TYR B 1 57 ? 66.489 73.681 20.083 1.00 32.07 57 TYR B N 1
ATOM 1381 C CA . TYR B 1 57 ? 66.923 74.564 21.167 1.00 32.26 57 TYR B CA 1
ATOM 1382 C C . TYR B 1 57 ? 65.743 75.375 21.701 1.00 31.43 57 TYR B C 1
ATOM 1383 O O . TYR B 1 57 ? 64.929 75.868 20.913 1.00 33.53 57 TYR B O 1
ATOM 1392 N N . ALA B 1 58 ? 65.643 75.503 23.023 1.00 28.97 58 ALA B N 1
ATOM 1393 C CA . ALA B 1 58 ? 64.581 76.323 23.635 1.00 29.92 58 ALA B CA 1
ATOM 1394 C C . ALA B 1 58 ? 65.010 77.783 23.791 1.00 31.04 58 ALA B C 1
ATOM 1395 O O . ALA B 1 58 ? 65.821 78.092 24.657 1.00 27.98 58 ALA B O 1
ATOM 1397 N N . PHE B 1 59 ? 64.453 78.681 22.975 1.00 26.21 59 PHE B N 1
ATOM 1398 C CA . PHE B 1 59 ? 64.880 80.082 22.984 1.00 26.82 59 PHE B CA 1
ATOM 1399 C C . PHE B 1 59 ? 64.129 80.930 23.993 1.00 25.46 59 PHE B C 1
ATOM 1400 O O . PHE B 1 59 ? 62.938 80.714 24.237 1.00 24.70 59 PHE B O 1
ATOM 1408 N N . ALA B 1 60 ? 64.835 81.891 24.572 1.00 26.28 60 ALA B N 1
ATOM 1409 C CA . ALA B 1 60 ? 64.201 82.969 25.318 1.00 26.63 60 ALA B CA 1
ATOM 1410 C C . ALA B 1 60 ? 63.393 83.803 24.334 1.00 24.39 60 ALA B C 1
ATOM 1411 O O . ALA B 1 60 ? 63.833 84.008 23.216 1.00 23.08 60 ALA B O 1
ATOM 1413 N N . THR B 1 61 ? 62.227 84.286 24.757 1.00 25.27 61 THR B N 1
ATOM 1414 C CA . THR B 1 61 ? 61.347 85.047 23.865 1.00 23.17 61 THR B CA 1
ATOM 1415 C C . THR B 1 61 ? 60.922 86.371 24.506 1.00 26.04 61 THR B C 1
ATOM 1416 O O . THR B 1 61 ? 61.003 86.533 25.718 1.00 23.11 61 THR B O 1
ATOM 1420 N N . GLY B 1 62 ? 60.438 87.305 23.691 1.00 23.02 62 GLY B N 1
ATOM 1421 C CA . GLY B 1 62 ? 60.039 88.603 24.206 1.00 22.80 62 GLY B CA 1
ATOM 1422 C C . GLY B 1 62 ? 61.238 89.313 24.794 1.00 24.09 62 GLY B C 1
ATOM 1423 O O . GLY B 1 62 ? 62.301 89.319 24.193 1.00 25.28 62 GLY B O 1
ATOM 1424 N N . ASP B 1 63 ? 61.078 89.889 25.980 1.00 22.69 63 ASP B N 1
ATOM 1425 C CA . ASP B 1 63 ? 62.190 90.546 26.641 1.00 24.65 63 ASP B CA 1
ATOM 1426 C C . ASP B 1 63 ? 62.828 89.645 27.704 1.00 25.03 63 ASP B C 1
ATOM 1427 O O . ASP B 1 63 ? 63.643 90.104 28.501 1.00 24.18 63 ASP B O 1
ATOM 1432 N N . GLU B 1 64 ? 62.472 88.361 27.691 1.00 24.51 64 GLU B N 1
ATOM 1433 C CA . GLU B 1 64 ? 63.169 87.382 28.537 1.00 25.89 64 GLU B CA 1
ATOM 1434 C C . GLU B 1 64 ? 64.640 87.357 28.203 1.00 25.96 64 GLU B C 1
ATOM 1435 O O . GLU B 1 64 ? 65.004 87.336 27.038 1.00 27.47 64 GLU B O 1
ATOM 1441 N N . GLN B 1 65 ? 65.481 87.339 29.227 1.00 22.13 65 GLN B N 1
ATOM 1442 C CA . GLN B 1 65 ? 66.905 87.142 29.018 1.00 23.84 65 GLN B CA 1
ATOM 1443 C C . GLN B 1 65 ? 67.224 85.689 29.338 1.00 23.79 65 GLN B C 1
ATOM 1444 O O . GLN B 1 65 ? 66.783 85.183 30.358 1.00 25.02 65 GLN B O 1
ATOM 1450 N N . PRO B 1 66 ? 67.963 85.011 28.446 1.00 24.07 66 PRO B N 1
ATOM 1451 C CA . PRO B 1 66 ? 68.289 83.611 28.757 1.00 23.38 66 PRO B CA 1
ATOM 1452 C C . PRO B 1 66 ? 69.292 83.563 29.906 1.00 23.49 66 PRO B C 1
ATOM 1453 O O . PRO B 1 66 ? 70.190 84.403 29.987 1.00 27.10 66 PRO B O 1
ATOM 1457 N N . LEU B 1 67 ? 69.122 82.591 30.790 1.00 24.55 67 LEU B N 1
ATOM 1458 C CA . LEU B 1 67 ? 69.898 82.525 32.015 1.00 23.95 67 LEU B CA 1
ATOM 1459 C C . LEU B 1 67 ? 70.526 81.129 32.117 1.00 26.52 67 LEU B C 1
ATOM 1460 O O . LEU B 1 67 ? 70.027 80.185 31.513 1.00 23.44 67 LEU B O 1
ATOM 1465 N N . PRO B 1 68 ? 71.628 81.010 32.871 1.00 25.10 68 PRO B N 1
ATOM 1466 C CA . PRO B 1 68 ? 72.351 79.731 32.947 1.00 26.85 68 PRO B CA 1
ATOM 1467 C C . PRO B 1 68 ? 71.504 78.561 33.423 1.00 26.40 68 PRO B C 1
ATOM 1468 O O . PRO B 1 68 ? 71.729 77.443 32.973 1.00 26.68 68 PRO B O 1
ATOM 1472 N N . ASP B 1 69 ? 70.553 78.795 34.322 1.00 28.01 69 ASP B N 1
ATOM 1473 C CA . ASP B 1 69 ? 69.771 77.689 34.851 1.00 27.95 69 ASP B CA 1
ATOM 1474 C C . ASP B 1 69 ? 68.557 77.328 33.973 1.00 26.86 69 ASP B C 1
ATOM 1475 O O . ASP B 1 69 ? 67.808 76.406 34.297 1.00 28.41 69 ASP B O 1
ATOM 1480 N N . ASP B 1 70 ? 68.382 78.023 32.850 1.00 27.07 70 ASP B N 1
ATOM 1481 C CA . ASP B 1 70 ? 67.330 77.655 31.887 1.00 27.02 70 ASP B CA 1
ATOM 1482 C C . ASP B 1 70 ? 67.624 76.331 31.196 1.00 28.51 70 ASP B C 1
ATOM 1483 O O . ASP B 1 70 ? 68.752 76.064 30.806 1.00 25.49 70 ASP B O 1
ATOM 1488 N N . GLU B 1 71 ? 66.597 75.516 31.003 1.00 29.70 71 GLU B N 1
ATOM 1489 C CA . GLU B 1 71 ? 66.760 74.314 30.183 1.00 31.50 71 GLU B CA 1
ATOM 1490 C C . GLU B 1 71 ? 67.105 74.699 28.743 1.00 32.31 71 GLU B C 1
ATOM 1491 O O . GLU B 1 71 ? 66.551 75.660 28.202 1.00 29.17 71 GLU B O 1
ATOM 1497 N N . SER B 1 72 ? 68.021 73.957 28.123 1.00 29.44 72 SER B N 1
ATOM 1498 C CA . SER B 1 72 ? 68.449 74.264 26.758 1.00 28.30 72 SER B CA 1
ATOM 1499 C C . SER B 1 72 ? 67.477 73.716 25.716 1.00 25.79 72 SER B C 1
ATOM 1500 O O . SER B 1 72 ? 67.514 74.126 24.559 1.00 29.34 72 SER B O 1
ATOM 1503 N N . GLY B 1 73 ? 66.614 72.793 26.129 1.00 30.30 73 GLY B N 1
ATOM 1504 C CA . GLY B 1 73 ? 65.725 72.100 25.205 1.00 33.18 73 GLY B CA 1
ATOM 1505 C C . GLY B 1 73 ? 66.439 71.029 24.391 1.00 39.28 73 GLY B C 1
ATOM 1506 O O . GLY B 1 73 ? 65.850 70.401 23.506 1.00 34.73 73 GLY B O 1
ATOM 1507 N N . LEU B 1 74 ? 67.717 70.820 24.699 1.00 34.87 74 LEU B N 1
ATOM 1508 C CA . LEU B 1 74 ? 68.534 69.826 23.998 1.00 36.82 74 LEU B CA 1
ATOM 1509 C C . LEU B 1 74 ? 68.793 68.607 24.867 1.00 36.33 74 LEU B C 1
ATOM 1510 O O . LEU B 1 74 ? 68.980 68.739 26.076 1.00 35.77 74 LEU B O 1
ATOM 1515 N N . PRO B 1 75 ? 68.826 67.409 24.252 1.00 39.52 75 PRO B N 1
ATOM 1516 C CA . PRO B 1 75 ? 69.211 66.223 25.019 1.00 43.42 75 PRO B CA 1
ATOM 1517 C C . PRO B 1 75 ? 70.681 66.287 25.413 1.00 37.76 75 PRO B C 1
ATOM 1518 O O . PRO B 1 75 ? 71.492 66.865 24.677 1.00 38.77 75 PRO B O 1
ATOM 1522 N N . ARG B 1 76 ? 71.008 65.687 26.552 1.00 41.66 76 ARG B N 1
ATOM 1523 C CA . ARG B 1 76 ? 72.371 65.682 27.076 1.00 41.47 76 ARG B CA 1
ATOM 1524 C C . ARG B 1 76 ? 73.405 65.234 26.041 1.00 41.63 76 ARG B C 1
ATOM 1525 O O . ARG B 1 76 ? 74.509 65.756 26.005 1.00 39.31 76 ARG B O 1
ATOM 1533 N N . LYS B 1 77 ? 73.027 64.303 25.170 1.00 43.80 77 LYS B N 1
ATOM 1534 C CA . LYS B 1 77 ? 73.940 63.780 24.153 1.00 43.09 77 LYS B CA 1
ATOM 1535 C C . LYS B 1 77 ? 74.454 64.850 23.182 1.00 46.80 77 LYS B C 1
ATOM 1536 O O . LYS B 1 77 ? 75.412 64.615 22.449 1.00 44.76 77 LYS B O 1
ATOM 1542 N N . TYR B 1 78 ? 73.829 66.026 23.173 1.00 41.90 78 TYR B N 1
ATOM 1543 C CA . TYR B 1 78 ? 74.234 67.085 22.253 1.00 38.41 78 TYR B CA 1
ATOM 1544 C C . TYR B 1 78 ? 75.216 68.068 22.883 1.00 34.32 78 TYR B C 1
ATOM 1545 O O . TYR B 1 78 ? 75.725 68.951 22.206 1.00 35.09 78 TYR B O 1
ATOM 1554 N N . LYS B 1 79 ? 75.460 67.915 24.181 1.00 35.75 79 LYS B N 1
ATOM 1555 C CA . LYS B 1 79 ? 76.249 68.885 24.935 1.00 37.06 79 LYS B CA 1
ATOM 1556 C C . LYS B 1 79 ? 77.606 69.189 24.305 1.00 34.29 79 LYS B C 1
ATOM 1557 O O . LYS B 1 79 ? 77.946 70.347 24.095 1.00 31.85 79 LYS B O 1
ATOM 1563 N N . HIS B 1 80 ? 78.387 68.158 23.980 1.00 34.97 80 HIS B N 1
ATOM 1564 C CA . HIS B 1 80 ? 79.737 68.399 23.481 1.00 32.99 80 HIS B CA 1
ATOM 1565 C C . HIS B 1 80 ? 79.748 69.084 22.127 1.00 31.65 80 HIS B C 1
ATOM 1566 O O . HIS B 1 80 ? 80.531 69.995 21.897 1.00 33.82 80 HIS B O 1
ATOM 1573 N N . ALA B 1 81 ? 78.866 68.646 21.233 1.00 34.61 81 ALA B N 1
ATOM 1574 C CA . ALA B 1 81 ? 78.818 69.203 19.889 1.00 34.65 81 ALA B CA 1
ATOM 1575 C C . ALA B 1 81 ? 78.545 70.699 19.934 1.00 34.17 81 ALA B C 1
ATOM 1576 O O . ALA B 1 81 ? 79.248 71.502 19.314 1.00 34.53 81 ALA B O 1
ATOM 1578 N N . VAL B 1 82 ? 77.515 71.076 20.679 1.00 36.32 82 VAL B N 1
ATOM 1579 C CA . VAL B 1 82 ? 77.172 72.486 20.768 1.00 32.84 82 VAL B CA 1
ATOM 1580 C C . VAL B 1 82 ? 78.259 73.239 21.528 1.00 31.16 82 VAL B C 1
ATOM 1581 O O . VAL B 1 82 ? 78.707 74.296 21.093 1.00 33.16 82 VAL B O 1
ATOM 1585 N N . GLY B 1 83 ? 78.708 72.670 22.642 1.00 32.13 83 GLY B N 1
ATOM 1586 C CA . GLY B 1 83 ? 79.749 73.291 23.439 1.00 30.45 83 GLY B CA 1
ATOM 1587 C C . GLY B 1 83 ? 81.040 73.536 22.676 1.00 30.59 83 GLY B C 1
ATOM 1588 O O . GLY B 1 83 ? 81.674 74.585 22.836 1.00 29.39 83 GLY B O 1
ATOM 1589 N N . TYR B 1 84 ? 81.447 72.574 21.855 1.00 33.89 84 TYR B N 1
ATOM 1590 C CA . TYR B 1 84 ? 82.670 72.756 21.081 1.00 31.89 84 TYR B CA 1
ATOM 1591 C C . TYR B 1 84 ? 82.499 73.842 20.023 1.00 34.78 84 TYR B C 1
ATOM 1592 O O . TYR B 1 84 ? 83.424 74.605 19.763 1.00 31.83 84 TYR B O 1
ATOM 1601 N N . GLN B 1 85 ? 81.320 73.928 19.416 1.00 33.72 85 GLN B N 1
ATOM 1602 C CA . GLN B 1 85 ? 81.113 74.981 18.427 1.00 33.32 85 GLN B CA 1
ATOM 1603 C C . GLN B 1 85 ? 81.143 76.347 19.102 1.00 34.62 85 GLN B C 1
ATOM 1604 O O . GLN B 1 85 ? 81.689 77.309 18.553 1.00 32.20 85 GLN B O 1
ATOM 1610 N N . LEU B 1 86 ? 80.568 76.429 20.302 1.00 33.59 86 LEU B N 1
ATOM 1611 C CA . LEU B 1 86 ? 80.641 77.653 21.087 1.00 30.71 86 LEU B CA 1
ATOM 1612 C C . LEU B 1 86 ? 82.099 77.998 21.420 1.00 33.45 86 LEU B C 1
ATOM 1613 O O . LEU B 1 86 ? 82.511 79.143 21.327 1.00 32.71 86 LEU B O 1
ATOM 1618 N N . LEU B 1 87 ? 82.875 76.993 21.812 1.00 33.58 87 LEU B N 1
ATOM 1619 C CA . LEU B 1 87 ? 84.295 77.203 22.093 1.00 32.56 87 LEU B CA 1
ATOM 1620 C C . LEU B 1 87 ? 85.029 77.777 20.878 1.00 32.95 87 LEU B C 1
ATOM 1621 O O . LEU B 1 87 ? 85.801 78.723 21.002 1.00 35.41 87 LEU B O 1
ATOM 1626 N N . LEU B 1 88 ? 84.783 77.198 19.705 1.00 36.77 88 LEU B N 1
ATOM 1627 C CA . LEU B 1 88 ? 85.450 77.638 18.481 1.00 39.24 88 LEU B CA 1
ATOM 1628 C C . LEU B 1 88 ? 85.116 79.086 18.174 1.00 41.58 88 LEU B C 1
ATOM 1629 O O . LEU B 1 88 ? 85.981 79.873 17.783 1.00 41.24 88 LEU B O 1
ATOM 1634 N N . ARG B 1 89 ? 83.840 79.413 18.353 1.00 38.21 89 ARG B N 1
ATOM 1635 C CA . ARG B 1 89 ? 83.341 80.770 18.216 1.00 41.54 89 ARG B CA 1
ATOM 1636 C C . ARG B 1 89 ? 84.136 81.720 19.101 1.00 40.68 89 ARG B C 1
ATOM 1637 O O . ARG B 1 89 ? 84.580 82.779 18.657 1.00 43.07 89 ARG B O 1
ATOM 1645 N N . MET B 1 90 ? 84.347 81.320 20.350 1.00 41.25 90 MET B N 1
ATOM 1646 C CA . MET B 1 90 ? 85.053 82.163 21.309 1.00 40.15 90 MET B CA 1
ATOM 1647 C C . MET B 1 90 ? 86.532 82.324 20.974 1.00 44.90 90 MET B C 1
ATOM 1648 O O . MET B 1 90 ? 87.085 83.423 21.078 1.00 46.17 90 MET B O 1
ATOM 1653 N N . LEU B 1 91 ? 87.170 81.220 20.600 1.00 43.67 91 LEU B N 1
ATOM 1654 C CA . LEU B 1 91 ? 88.581 81.245 20.221 1.00 45.71 91 LEU B CA 1
ATOM 1655 C C . LEU B 1 91 ? 88.790 82.193 19.041 1.00 49.83 91 LEU B C 1
ATOM 1656 O O . LEU B 1 91 ? 89.692 83.033 19.055 1.00 53.20 91 LEU B O 1
ATOM 1661 N N . SER B 1 92 ? 87.923 82.071 18.041 1.00 50.36 92 SER B N 1
ATOM 1662 C CA . SER B 1 92 ? 87.949 82.944 16.873 1.00 51.95 92 SER B CA 1
ATOM 1663 C C . SER B 1 92 ? 87.756 84.416 17.247 1.00 54.97 92 SER B C 1
ATOM 1664 O O . SER B 1 92 ? 88.451 85.284 16.727 1.00 58.52 92 SER B O 1
ATOM 1667 N N . ASP B 1 93 ? 86.822 84.691 18.154 1.00 51.66 93 ASP B N 1
ATOM 1668 C CA . ASP B 1 93 ? 86.552 86.058 18.598 1.00 57.03 93 ASP B CA 1
ATOM 1669 C C . ASP B 1 93 ? 87.763 86.698 19.270 1.00 56.56 93 ASP B C 1
ATOM 1670 O O . ASP B 1 93 ? 87.902 87.922 19.282 1.00 57.10 93 ASP B O 1
ATOM 1675 N N . TYR B 1 94 ? 88.638 85.870 19.831 1.00 56.08 94 TYR B N 1
ATOM 1676 C CA . TYR B 1 94 ? 89.807 86.369 20.549 1.00 56.29 94 TYR B CA 1
ATOM 1677 C C . TYR B 1 94 ? 91.108 86.042 19.825 1.00 57.02 94 TYR B C 1
ATOM 1678 O O . TYR B 1 94 ? 92.182 86.070 20.425 1.00 58.79 94 TYR B O 1
ATOM 1687 N N . SER B 1 95 ? 90.995 85.733 18.537 1.00 57.64 95 SER B N 1
ATOM 1688 C CA . SER B 1 95 ? 92.148 85.503 17.669 1.00 60.14 95 SER B CA 1
ATOM 1689 C C . SER B 1 95 ? 93.082 84.429 18.210 1.00 60.65 95 SER B C 1
ATOM 1690 O O . SER B 1 95 ? 94.296 84.500 18.027 1.00 63.03 95 SER B O 1
ATOM 1693 N N . LEU B 1 96 ? 92.510 83.438 18.886 1.00 61.03 96 LEU B N 1
ATOM 1694 C CA . LEU B 1 96 ? 93.286 82.320 19.404 1.00 56.66 96 LEU B CA 1
ATOM 1695 C C . LEU B 1 96 ? 93.161 81.116 18.488 1.00 58.81 96 LEU B C 1
ATOM 1696 O O . LEU B 1 96 ? 92.076 80.801 17.996 1.00 56.01 96 LEU B O 1
ATOM 1701 N N . GLU B 1 97 ? 94.283 80.447 18.255 1.00 62.70 97 GLU B N 1
ATOM 1702 C CA . GLU B 1 97 ? 94.292 79.245 17.440 1.00 63.89 97 GLU B CA 1
ATOM 1703 C C . GLU B 1 97 ? 93.865 78.039 18.273 1.00 61.59 97 GLU B C 1
ATOM 1704 O O . GLU B 1 97 ? 94.444 77.770 19.323 1.00 60.69 97 GLU B O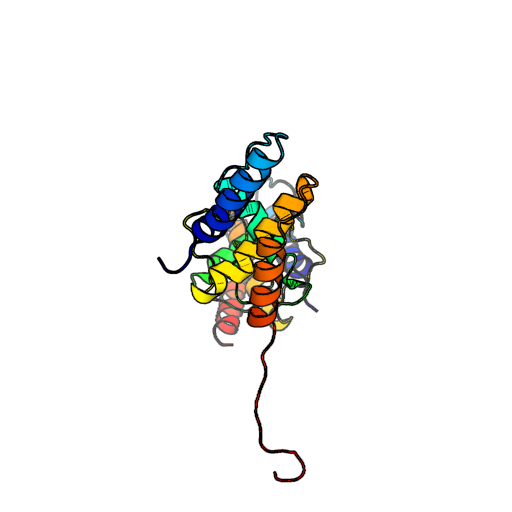 1
ATOM 1710 N N . PRO B 1 98 ? 92.829 77.322 17.815 1.00 59.39 98 PRO B N 1
ATOM 1711 C CA . PRO B 1 98 ? 92.402 76.085 18.472 1.00 58.58 98 PRO B CA 1
ATOM 1712 C C . PRO B 1 98 ? 93.464 75.002 18.337 1.00 57.68 98 PRO B C 1
ATOM 1713 O O . PRO B 1 98 ? 94.088 74.902 17.285 1.00 57.19 98 PRO B O 1
ATOM 1717 N N . THR B 1 99 ? 93.666 74.209 19.383 1.00 54.90 99 THR B N 1
ATOM 1718 C CA . THR B 1 99 ? 94.558 73.063 19.297 1.00 54.04 99 THR B CA 1
ATOM 1719 C C . THR B 1 99 ? 93.989 72.054 18.306 1.00 55.43 99 THR B C 1
ATOM 1720 O O . THR B 1 99 ? 92.792 72.066 18.031 1.00 50.85 99 THR B O 1
ATOM 1724 N N . PRO B 1 100 ? 94.847 71.183 17.747 1.00 58.54 100 PRO B N 1
ATOM 1725 C CA . PRO B 1 100 ? 94.340 70.163 16.823 1.00 55.40 100 PRO B CA 1
ATOM 1726 C C . PRO B 1 100 ? 93.337 69.218 17.481 1.00 52.84 100 PRO B C 1
ATOM 1727 O O . PRO B 1 100 ? 92.482 68.658 16.797 1.00 52.26 100 PRO B O 1
ATOM 1731 N N . GLN B 1 101 ? 93.437 69.045 18.794 1.00 50.43 101 GLN B N 1
ATOM 1732 C CA . GLN B 1 101 ? 92.511 68.167 19.499 1.00 56.82 101 GLN B CA 1
ATOM 1733 C C . GLN B 1 101 ? 91.153 68.858 19.654 1.00 50.70 101 GLN B C 1
ATOM 1734 O O . GLN B 1 101 ? 90.112 68.213 19.556 1.00 47.51 101 GLN B O 1
ATOM 1740 N N . VAL B 1 102 ? 91.170 70.168 19.881 1.00 49.88 102 VAL B N 1
ATOM 1741 C CA . VAL B 1 102 ? 89.925 70.939 19.911 1.00 46.63 102 VAL B CA 1
ATOM 1742 C C . VAL B 1 102 ? 89.231 70.859 18.554 1.00 45.08 102 VAL B C 1
ATOM 1743 O O . VAL B 1 102 ? 88.055 70.516 18.481 1.00 44.82 102 VAL B O 1
ATOM 1747 N N . LEU B 1 103 ? 89.969 71.141 17.483 1.00 47.03 103 LEU B N 1
ATOM 1748 C CA . LEU B 1 103 ? 89.419 71.064 16.132 1.00 45.50 103 LEU B CA 1
ATOM 1749 C C . LEU B 1 103 ? 88.871 69.675 15.809 1.00 51.14 103 LEU B C 1
ATOM 1750 O O . LEU B 1 103 ? 87.788 69.543 15.224 1.00 45.22 103 LEU B O 1
ATOM 1755 N N . SER B 1 104 ? 89.604 68.637 16.200 1.00 45.14 104 SER B N 1
ATOM 1756 C CA . SER B 1 104 ? 89.174 67.280 15.906 1.00 52.10 104 SER B CA 1
ATOM 1757 C C . SER B 1 104 ? 87.953 66.897 16.731 1.00 48.03 104 SER B C 1
ATOM 1758 O O . SER B 1 104 ? 87.024 66.284 16.215 1.00 49.83 104 SER B O 1
ATOM 1761 N N . ASN B 1 105 ? 87.956 67.250 18.012 1.00 46.59 105 ASN B N 1
ATOM 1762 C CA . ASN B 1 105 ? 86.825 66.925 18.874 1.00 49.75 105 ASN B CA 1
ATOM 1763 C C . ASN B 1 105 ? 85.577 67.701 18.461 1.00 41.66 105 ASN B C 1
ATOM 1764 O O . ASN B 1 105 ? 84.471 67.170 18.499 1.00 44.24 105 ASN B O 1
ATOM 1769 N N . ALA B 1 106 ? 85.772 68.951 18.057 1.00 42.02 106 ALA B N 1
ATOM 1770 C CA . ALA B 1 106 ? 84.669 69.773 17.554 1.00 43.35 106 ALA B CA 1
ATOM 1771 C C . ALA B 1 106 ? 84.076 69.154 16.290 1.00 47.17 106 ALA B C 1
ATOM 1772 O O . ALA B 1 106 ? 82.872 68.906 16.220 1.00 44.52 106 ALA B O 1
ATOM 1774 N N . GLN B 1 107 ? 84.931 68.887 15.303 1.00 48.53 107 GLN B N 1
ATOM 1775 C CA . GLN B 1 107 ? 84.502 68.279 14.045 1.00 52.37 107 GLN B CA 1
ATOM 1776 C C . GLN B 1 107 ? 83.830 66.931 14.269 1.00 52.02 107 GLN B C 1
ATOM 1777 O O . GLN B 1 107 ? 82.791 66.633 13.677 1.00 50.90 107 GLN B O 1
ATOM 1783 N N . ARG B 1 108 ? 84.430 66.119 15.132 1.00 50.51 108 ARG B N 1
ATOM 1784 C CA . ARG B 1 108 ? 83.894 64.803 15.444 1.00 52.30 108 ARG B CA 1
ATOM 1785 C C . ARG B 1 108 ? 82.491 64.877 16.051 1.00 50.67 108 ARG B C 1
ATOM 1786 O O . ARG B 1 108 ? 81.568 64.232 15.563 1.00 50.50 108 ARG B O 1
ATOM 1794 N N . SER B 1 109 ? 82.333 65.664 17.111 1.00 50.34 109 SER B N 1
ATOM 1795 C CA . SER B 1 109 ? 81.041 65.773 17.786 1.00 49.04 109 SER B CA 1
ATOM 1796 C C . SER B 1 109 ? 79.986 66.424 16.886 1.00 47.95 109 SER B C 1
ATOM 1797 O O . SER B 1 109 ? 78.813 66.070 16.942 1.00 53.50 109 SER B O 1
ATOM 1800 N N . TYR B 1 110 ? 80.409 67.360 16.044 1.00 47.11 110 TYR B N 1
ATOM 1801 C CA . TYR B 1 110 ? 79.485 68.019 15.120 1.00 52.02 110 TYR B CA 1
ATOM 1802 C C . TYR B 1 110 ? 78.910 67.039 14.096 1.00 57.87 110 TYR B C 1
ATOM 1803 O O . TYR B 1 110 ? 77.711 67.054 13.817 1.00 55.81 110 TYR B O 1
ATOM 1812 N N . ASP B 1 111 ? 79.768 66.186 13.542 1.00 57.44 111 ASP B N 1
ATOM 1813 C CA . ASP B 1 111 ? 79.331 65.205 12.551 1.00 60.19 111 ASP B CA 1
ATOM 1814 C C . ASP B 1 111 ? 78.354 64.209 13.162 1.00 60.32 111 ASP B C 1
ATOM 1815 O O . ASP B 1 111 ? 77.391 63.799 12.515 1.00 63.10 111 ASP B O 1
ATOM 1820 N N . ALA B 1 112 ? 78.602 63.828 14.412 1.00 57.98 112 ALA B N 1
ATOM 1821 C CA . ALA B 1 112 ? 77.705 62.932 15.133 1.00 58.97 112 ALA B CA 1
ATOM 1822 C C . ALA B 1 112 ? 76.356 63.605 15.390 1.00 63.63 112 ALA B C 1
ATOM 1823 O O . ALA B 1 112 ? 75.315 62.948 15.425 1.00 67.68 112 ALA B O 1
ATOM 1825 N N . LEU B 1 113 ? 76.390 64.922 15.567 1.00 61.88 113 LEU B N 1
ATOM 1826 C CA . LEU B 1 113 ? 75.180 65.716 15.774 1.00 62.86 113 LEU B CA 1
ATOM 1827 C C . LEU B 1 113 ? 74.312 65.756 14.520 1.00 65.90 113 LEU B C 1
ATOM 1828 O O . LEU B 1 113 ? 73.116 65.467 14.573 1.00 65.48 113 LEU B O 1
ATOM 1833 N N . MET B 1 114 ? 74.925 66.125 13.398 1.00 65.09 114 MET B N 1
ATOM 1834 C CA . MET B 1 114 ? 74.235 66.169 12.114 1.00 69.63 114 MET B CA 1
ATOM 1835 C C . MET B 1 114 ? 73.644 64.808 11.742 1.00 78.30 114 MET B C 1
ATOM 1836 O O . MET B 1 114 ? 72.579 64.736 11.130 1.00 83.30 114 MET B O 1
ATOM 1841 N N . THR B 1 115 ? 74.332 63.734 12.122 1.00 75.34 115 THR B N 1
ATOM 1842 C CA . THR B 1 115 ? 73.827 62.383 11.896 1.00 80.17 115 THR B CA 1
ATOM 1843 C C . THR B 1 115 ? 72.907 61.960 13.040 1.00 84.82 115 THR B C 1
ATOM 1844 O O . THR B 1 115 ? 73.138 60.943 13.693 1.00 92.32 115 THR B O 1
ATOM 1848 N N . ASP B 1 116 ? 71.865 62.752 13.279 1.00 83.08 116 ASP B N 1
ATOM 1849 C CA . ASP B 1 116 ? 70.915 62.480 14.352 1.00 82.40 116 ASP B CA 1
ATOM 1850 C C . ASP B 1 116 ? 69.710 63.411 14.252 1.00 78.37 116 ASP B C 1
ATOM 1851 O O . ASP B 1 116 ? 69.840 64.571 13.857 1.00 75.80 116 ASP B O 1
#

Nearest PDB structures (foldseek):
  5vgt-assembly2_B  TM=1.009E+00  e=1.220E-18  Lederbergvirus Sf6
  5vgt-assembly1_A  TM=9.849E-01  e=1.045E-16  Lederbergvirus Sf6
  7spu-assembly1_0  TM=8.508E-01  e=3.679E-15  Lederbergvirus Sf6
  7sfs-assembly1_T  TM=8.474E-01  e=1.059E-14  Lederbergvirus Sf6
  7sp4-assembly1_h  TM=8.442E-01  e=1.119E-14  Lederbergvirus Sf6

Secondary structure (DSSP, 8-state):
---BHHHHHHHHHHHHHHHHHHTT--PPPPPHHHHHHHHHHHHHHHHHTT---------TT----TTSB-SS-GGGHHHHHHHHHHHHHHHTTPPPPHHHHHHHHHHHHHHH--------TTT-/--BHHHHHHHHHHHHHHHHHHSSS-PPPPPHHHHHHHHHHHHHHHHHTT---------TTPPP-TTSB-SS-GGGHHHHHHHHHHHHHHHTTPPPPHHHHHHHHHHHHHHH--

B-factor: mean 38.25, std 16.07, range [17.17, 134.59]

GO terms:
  GO:0099002 symbiont genome ejection through host cell envelope, short tail mechanism (P, IDA)

Foldseek 3Di:
DFAFLLNLLCLLQVVLCVLCVVVVVNDHGDDSLVSSVLLLVVQVVCCVPPRHPQFDHDDDPDRGGRRHHRRDGPLLSQQSSLVSNVVVCVVVVGDDDPVSVVSNVVSVCVSPDDDDDDDDPVVD/DDFLLNLLVLLQVVLVVQCVPDPDDDDRDDSLVSSVLLLVVQVVCCVPPRDPQFDHDDDPDRGDRRHHRRHDPLLSQQSSLVSNVVVCVVVVHDDDPVSVVSNVVSVVVSVVD

Sequence (237 aa):
TVLTKGEIVLFALRKFAIASNASLTDVEPQSIEDGVNDLEDMMSEEWMINPGDIGYAFATGDEQPLPDDESGLPRKYKHAVGYQLLLRMLSDYSLEPTPQVLSNAQRSYDALMTDTLVVPSMRLEVLTKGEIVLFALRKFAIASNASLTDVEPQSIEEDGVNDLEDMMSEWMINPGDIGYAFATGDEQPLPDDESGLPRKYKHAVGYQLLLRMLSDYSLEPTPQVLSNAQRSYDALMTD

Solvent-accessible surface area: 14006 Å² total; per-residue (Å²): 160,85,1,18,3,5,50,0,0,59,24,0,12,163,67,4,28,120,27,0,96,75,42,138,75,100,39,148,36,67,53,55,98,75,0,0,53,26,0,5,43,6,4,8,84,24,81,149,110,63,22,93,36,44,14,46,35,17,17,31,113,103,98,14,92,24,126,54,71,0,43,4,52,127,170,55,38,96,6,0,0,12,38,0,2,39,57,4,3,84,94,108,108,19,164,31,75,115,117,25,99,46,37,1,100,162,25,53,68,75,35,53,88,128,128,146,150,101,79,67,178,228,142,146,133,4,34,4,8,48,0,0,59,32,0,15,151,67,3,57,126,32,15,129,84,34,184,72,159,37,116,134,58,52,62,90,90,2,0,56,56,0,4,32,5,3,10,85,27,81,154,110,52,20,97,39,41,14,45,37,15,17,28,105,93,118,9,82,31,112,54,117,0,44,9,54,118,152,28,37,95,4,0,0,15,38,0,1,38,58,9,1,84,103,71,108,19,145,23,61,98,109,22,79,45,57,1,106,149,19,53,66,66,7,78,117,120

=== Feature glossary ===
The record interleaves many kinds of information about one protein. Here is each kind framed as the question it answers.

Q: What are the backbone torsion angles?
A: φ (phi) and ψ (psi) are the two rotatable backbone dihedrals per residue: φ is the C(i-1)–N–Cα–C torsion, ψ is the N–Cα–C–N(i+1) torsion, both in degrees on (−180°, 180°]. α-helical residues cluster near (−60°, −45°); β-strand residues near (−120°, +130°). A Ramachandran plot is simply a scatter of (φ, ψ) for every residue.

Q: What is the amino-acid chain?
A: This is the polypeptide sequence — one letter per residue, N-terminus first. Length ranges from a few dozen residues for small domains to over a thousand for large multi-domain proteins.

Q: How mobile is each atom in the crystal?
A: For experimental (PDB) structures, the B-factor (temperature factor) quantifies the positional spread of each atom in the crystal — a combination of thermal vibration and static disorder — in units of Å². High B-factors mark flexible loops or poorly resolved regions; low B-factors mark the rigid, well-ordered core.

Q: Are the domains correctly placed relative to each other?
A: Predicted Aligned Error (PAE) is an AlphaFold confidence matrix: entry (i, j) is the expected error in the position of residue j, in ångströms, when the prediction is superimposed on the true structure at residue i. Low PAE within a block of residues means that block is internally rigid and well-predicted; high PAE between two blocks means their relative placement is uncertain even if each block individually is confident.

Q: How confident is the AlphaFold model at each residue?
A: pLDDT is the predicted lDDT-Cα score: AlphaFold's confidence that the local environment of each residue (all inter-atomic distances within 15 Å) is correctly placed. It is a per-residue number between 0 and 100, with higher meaning more reliable.

Q: What family and function is it annotated with?
A: Functional annotations link the protein to curated databases. InterPro entries identify conserved domains and families by matching the sequence against member-database signatures (Pfam, PROSITE, CDD, …). Gene Ontology (GO) terms describe molecular function, biological process, and cellular component in a controlled vocabulary. CATH places the structure in a hierarchical fold classification (Class/Architecture/Topology/Homologous-superfamily). The organism is the source species.

Q: How big and how compact is the whole molecule?
A: Three whole-structure scalars: the radius of gyration (RMS distance of Cα from centroid, in Å), the count of Cα–Cα contacts (pairs closer than 8 Å and separated by more than four residues in sequence — i.e. tertiary, not local, contacts), and the bounding-box dimensions. Together they distinguish compact globular folds from extended fibres or disordered chains.

Q: What known structures does this most resemble?
A: The Foldseek neighbor list gives the closest experimentally determined structures in the PDB, ranked by structural alignment. TM-score near 1 means near-identical fold; near 0.3 means only rough topology match. This is how one finds what a novel AlphaFold prediction most resembles in the solved-structure universe.

Q: Which residues are buried vs exposed?
A: SASA measures how much of the protein is reachable by solvent. It is computed by rolling a water-sized probe over the atomic surface and summing the exposed area (Å²). Per-residue SASA distinguishes core (buried, low SASA) from surface (exposed, high SASA) residues; total SASA is a whole-molecule size measure.

Q: Which residues are in helices, strands, or loops?
A: Eight-state secondary structure (DSSP): H is the canonical α-helix, G the tighter 3₁₀-helix, I the wider π-helix; E/B are β-structure, T and S are turns and bends, and '-' is everything else. DSSP derives these from the pattern of main-chain N–H···O=C hydrogen bonds, not from the sequence.

Q: Where is each backbone atom in 3D?
A: Structure coordinates are given as an mmCIF _atom_site loop: one row per atom with element, residue name, chain id, sequence number, and x/y/z position in Å. Only the four main-chain atoms per residue are included here; side chains are omitted to keep the record compact.

Q: What if only a Cα trace is available?
A: Three-state secondary structure (P-SEA) collapses the eight DSSP classes into helix (a), strand (b), and coil (c). P-SEA assigns these from Cα geometry alone — distances and angles — without requiring backbone oxygens, so it works on any Cα trace.

Q: What do the rendered images show?
A: The six renders are orthographic views along the three Cartesian axes in both directions. Representation (cartoon, sticks, or surface) and color scheme (sequence-rainbow or by-chain) vary across proteins so the training set covers all the common visualization conventions.

Q: What does the local fold look like, residue by residue?
A: Foldseek's 3Di representation compresses backbone geometry into a per-residue letter drawn from a learned twenty-state alphabet. It captures the tertiary interaction pattern around each residue — which residues are packed against it in space, regardless of where they are in sequence.

Q: What do the diagnostic plots show?
A: The contact map is a binary N×N matrix image: pixel (i, j) is dark where Cα_i and Cα_j are within 8 Å and |i−j|>4. Because the |i−j|>4 filter removes local helical contacts, off-diagonal stripes parallel to the main diagonal indicate parallel β-sheets; stripes perpendicular to it indicate antiparallel β-sheets. The Ramachandran plot scatters every residue's (φ, ψ) pair against the sterically allowed regions. The PAE heatmap renders the predicted-aligned-error matrix.